Protein AF-A0AAW7Q9Y8-F1 (afdb_monomer_lite)

Organism: NCBI:txid28197

Secondary structure (DSSP, 8-state):
-PPPHHHHHHHHHHHHHHHHHHHTT--TT--EEHHHHHH-GGG---HHHHHHHHHHTSSEEEEETTEEEE-GGGHHHHHHHHHHHH--TTHHHHHHHHHHHHHHHHHHHHTT-HHHHHHHHHHHHHHHHHHHHHH-PPPPHHHHHHHTS-TTSGGGGSSHHHHHHHHHHHHSPPPP--GGGGGBT--EEEEEEETTTTEEEEEEEEE-SSEEEEE-TT-----GGGTEEETT-TBHHHHHHHHTT----TTHHHHHHHHHHHHHHS---HHHHHHHHHHHHHHHHHHHHTS-HHHHGGGG-

Foldseek 3Di:
DFQDLLNLVVLLLLLLVLCVCLVVVHDQFDKDFLCCCPPVQSNDDAPVNVVVCDVVVQFWDDDDVRITGGDPVCVVVSVVLSVLQVPCVCLVVLLVVLVVLLVVLVVCVVVVNVVVNLVSLVVCLVSLLSNCSNPVARAPSVLCRVQVHDSPDSCSSNDSVSSVRSNVCVVPGDRRDNQLVLQAPDKAWQWAQFLLVRHIDTKIWGQHPFAIFTAHPPPPPPDRQLGDAGQLRHHNRVVRCVVSVQDADPCSSVLSNVLNVNSRHGNQHNVNSNVSSHVRRVRSRVRRVPDDVVVSVVSND

Sequence (301 aa):
MIIERIDSRIYNLKIRVYKYLIDNNLSFDKIFTITELQDIPSLYFRHIDFLYIIQTNLFFVNHNNNTYYLNPRLFQDFQAIKNNYINKHNFNIIKTNFLNAYEQIKEAIKKENYSEMNIIVNSQLNNAYALYGMSLVEFPEYMIENSGLYPSNINFFNHIHMIEDLAELLSKPITYSKKGDINLYQEMSFKIYTDRWKHFDNYKIKRSFDGWIFYGLMNNLTELNNTNCNKDGTGALIQALEHDSVNYPKSLSFALEHLWERADEDNMSINELNKYIEDLAEWISKIESSKPKFLSDMAIM

Structure (mmCIF, N/CA/C/O backbone):
data_AF-A0AAW7Q9Y8-F1
#
_entry.id   AF-A0AAW7Q9Y8-F1
#
loop_
_atom_site.group_PDB
_atom_site.id
_atom_site.type_symbol
_atom_site.label_atom_id
_atom_site.label_alt_id
_atom_site.label_comp_id
_atom_site.label_asym_id
_atom_site.label_entity_id
_atom_site.label_seq_id
_atom_site.pdbx_PDB_ins_code
_atom_site.Cartn_x
_atom_site.Cartn_y
_atom_site.Cartn_z
_atom_site.occupancy
_atom_site.B_iso_or_equiv
_atom_site.auth_seq_id
_atom_site.auth_comp_id
_atom_site.auth_asym_id
_atom_site.auth_atom_id
_atom_site.pdbx_PDB_model_num
ATOM 1 N N . MET A 1 1 ? -21.537 3.775 -3.276 1.00 55.75 1 MET A N 1
ATOM 2 C CA . MET A 1 1 ? -20.317 4.402 -3.820 1.00 55.75 1 MET A CA 1
ATOM 3 C C . MET A 1 1 ? -19.266 3.314 -3.796 1.00 55.75 1 MET A C 1
ATOM 5 O O . MET A 1 1 ? -19.151 2.679 -2.758 1.00 55.75 1 MET A O 1
ATOM 9 N N . ILE A 1 2 ? -18.634 3.005 -4.925 1.00 79.06 2 ILE A N 1
ATOM 10 C CA . ILE A 1 2 ? -17.549 2.017 -4.956 1.00 79.06 2 ILE A CA 1
ATOM 11 C C . ILE A 1 2 ? -16.296 2.770 -4.512 1.00 79.06 2 ILE A C 1
ATOM 13 O O . ILE A 1 2 ? -16.019 3.828 -5.070 1.00 79.06 2 ILE A O 1
ATOM 17 N N . ILE A 1 3 ? -15.622 2.288 -3.469 1.00 85.25 3 ILE A N 1
ATOM 18 C CA . ILE A 1 3 ? -14.291 2.780 -3.104 1.00 85.25 3 ILE A CA 1
ATOM 19 C C . ILE A 1 3 ? -13.300 1.924 -3.883 1.00 85.25 3 ILE A C 1
ATOM 21 O O . ILE A 1 3 ? -13.325 0.701 -3.754 1.00 85.25 3 ILE A O 1
ATOM 25 N N . GLU A 1 4 ? -12.469 2.550 -4.712 1.00 85.81 4 GLU A N 1
ATOM 26 C CA . GLU A 1 4 ? -11.432 1.835 -5.448 1.00 85.81 4 GLU A CA 1
ATOM 27 C C . GLU A 1 4 ? -10.229 1.554 -4.542 1.00 85.81 4 GLU A C 1
ATOM 29 O O . GLU A 1 4 ? -9.942 2.292 -3.596 1.00 85.81 4 GLU A O 1
ATOM 34 N N . ARG A 1 5 ? -9.464 0.508 -4.862 1.00 82.81 5 ARG A N 1
ATOM 35 C CA . ARG A 1 5 ? -8.256 0.130 -4.119 1.00 82.81 5 ARG A CA 1
ATOM 36 C C . ARG A 1 5 ? -7.286 1.292 -3.896 1.00 82.81 5 ARG A C 1
ATOM 38 O O . ARG A 1 5 ? -6.724 1.439 -2.808 1.00 82.81 5 ARG A O 1
ATOM 45 N N . ILE A 1 6 ? -7.102 2.136 -4.914 1.00 82.56 6 ILE A N 1
ATOM 46 C CA . ILE A 1 6 ? -6.220 3.305 -4.834 1.00 82.56 6 ILE A CA 1
ATOM 47 C C . ILE A 1 6 ? -6.723 4.334 -3.810 1.00 82.56 6 ILE A C 1
ATOM 49 O O . ILE A 1 6 ? -5.919 4.899 -3.071 1.00 82.56 6 ILE A O 1
ATOM 53 N N . ASP A 1 7 ? -8.038 4.512 -3.680 1.00 86.94 7 ASP A N 1
ATOM 54 C CA . ASP A 1 7 ? -8.635 5.430 -2.708 1.00 86.94 7 ASP A CA 1
ATOM 55 C C . ASP A 1 7 ? -8.458 4.917 -1.274 1.00 86.94 7 ASP A C 1
ATOM 57 O O . ASP A 1 7 ? -8.028 5.666 -0.391 1.00 86.94 7 ASP A O 1
ATOM 61 N N . SER A 1 8 ? -8.707 3.621 -1.042 1.00 88.88 8 SER A N 1
ATOM 62 C CA . SER A 1 8 ? -8.455 2.951 0.244 1.00 88.88 8 SER A CA 1
ATOM 63 C C . SER A 1 8 ? -6.998 3.099 0.681 1.00 88.88 8 SER A C 1
ATOM 65 O O . SER A 1 8 ? -6.690 3.404 1.838 1.00 88.88 8 SER A O 1
ATOM 67 N N . ARG A 1 9 ? -6.082 2.939 -0.273 1.00 86.94 9 ARG A N 1
ATOM 68 C CA . ARG A 1 9 ? -4.647 3.077 -0.056 1.00 86.94 9 ARG A CA 1
ATOM 69 C C . ARG A 1 9 ? -4.245 4.505 0.310 1.00 86.94 9 ARG A C 1
ATOM 71 O O . ARG A 1 9 ? -3.511 4.711 1.278 1.00 86.94 9 ARG A O 1
ATOM 78 N N . ILE A 1 10 ? -4.756 5.498 -0.415 1.00 88.00 10 ILE A N 1
ATOM 79 C CA . ILE A 1 10 ? -4.502 6.920 -0.139 1.00 88.00 10 ILE A CA 1
ATOM 80 C C . ILE A 1 10 ? -5.066 7.327 1.215 1.00 88.00 10 ILE A C 1
ATOM 82 O O . ILE A 1 10 ? -4.423 8.087 1.942 1.00 88.00 10 ILE A O 1
ATOM 86 N N . TYR A 1 11 ? -6.234 6.803 1.585 1.00 91.06 11 TYR A N 1
ATOM 87 C CA . TYR A 1 11 ? -6.805 7.029 2.904 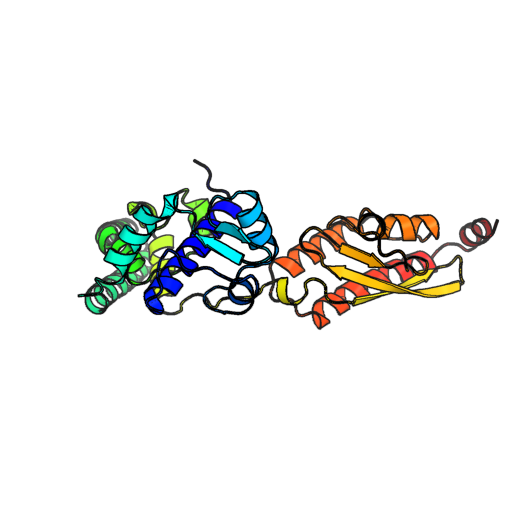1.00 91.06 11 TYR A CA 1
ATOM 88 C C . TYR A 1 11 ? -5.847 6.577 4.014 1.00 91.06 11 TYR A C 1
ATOM 90 O O . TYR A 1 11 ? -5.529 7.372 4.900 1.00 91.06 11 TYR A O 1
ATOM 98 N N . ASN A 1 12 ? -5.325 5.349 3.940 1.00 90.50 12 ASN A N 1
ATOM 99 C CA . ASN A 1 12 ? -4.361 4.845 4.923 1.00 90.50 12 ASN A CA 1
ATOM 100 C C . ASN A 1 12 ? -3.092 5.706 4.982 1.00 90.50 12 ASN A C 1
ATOM 102 O O . ASN A 1 12 ? -2.661 6.095 6.067 1.00 90.50 12 ASN A O 1
ATOM 106 N N . LEU A 1 13 ? -2.537 6.085 3.827 1.00 89.62 13 LEU A N 1
ATOM 107 C CA . LEU A 1 13 ? -1.361 6.957 3.757 1.00 89.62 13 LEU A CA 1
ATOM 108 C C . LEU A 1 13 ? -1.615 8.343 4.374 1.00 89.62 13 LEU A C 1
ATOM 110 O O . LEU A 1 13 ? -0.753 8.879 5.070 1.00 89.62 13 LEU A O 1
ATOM 114 N N . LYS A 1 14 ? -2.812 8.911 4.187 1.00 92.06 14 LYS A N 1
ATOM 115 C CA . LYS A 1 14 ? -3.216 10.169 4.832 1.00 92.06 14 LYS A CA 1
ATOM 116 C C . LYS A 1 14 ? -3.205 10.037 6.355 1.00 92.06 14 LYS A C 1
ATOM 118 O O . LYS A 1 14 ? -2.590 10.855 7.042 1.00 92.06 14 LYS A O 1
ATOM 123 N N . ILE A 1 15 ? -3.859 8.998 6.879 1.00 92.62 15 ILE A N 1
ATOM 124 C CA . ILE A 1 15 ? -3.921 8.721 8.321 1.00 92.62 15 ILE A CA 1
ATOM 125 C C . ILE A 1 15 ? -2.519 8.511 8.900 1.00 92.62 15 ILE A C 1
ATOM 127 O O . ILE A 1 15 ? -2.213 9.048 9.967 1.00 92.62 15 ILE A O 1
ATOM 131 N N . ARG A 1 16 ? -1.640 7.819 8.169 1.00 91.00 16 ARG A N 1
ATOM 132 C CA . ARG A 1 16 ? -0.234 7.615 8.535 1.00 91.00 16 ARG A CA 1
ATOM 133 C C . ARG A 1 16 ? 0.513 8.927 8.739 1.00 91.00 16 ARG A C 1
ATOM 135 O O . ARG A 1 16 ? 1.141 9.123 9.778 1.00 91.00 16 ARG A O 1
ATOM 142 N N . VAL A 1 17 ? 0.425 9.847 7.778 1.00 92.88 17 VAL A N 1
ATOM 143 C CA . VAL A 1 17 ? 1.095 11.153 7.881 1.00 92.88 17 VAL A CA 1
ATOM 144 C C . VAL A 1 17 ? 0.536 11.966 9.039 1.00 92.88 17 VAL A C 1
ATOM 146 O O . VAL A 1 17 ? 1.306 12.574 9.779 1.00 92.88 17 VAL A O 1
ATOM 149 N N . TYR A 1 18 ? -0.785 11.962 9.240 1.00 94.44 18 TYR A N 1
ATOM 150 C CA . TYR A 1 18 ? -1.385 12.656 10.381 1.00 94.44 18 TYR A CA 1
ATOM 151 C C . TYR A 1 18 ? -0.862 12.105 11.697 1.00 94.44 18 TYR A C 1
ATOM 153 O O . TYR A 1 18 ? -0.408 12.874 12.542 1.00 94.44 18 TYR A O 1
ATOM 161 N N . LYS A 1 19 ? -0.862 10.780 11.845 1.00 92.88 19 LYS A N 1
ATOM 162 C CA . LYS A 1 19 ? -0.318 10.108 13.019 1.00 92.88 19 LYS A CA 1
ATOM 163 C C . LYS A 1 19 ? 1.148 10.471 13.239 1.00 92.88 19 LYS A C 1
ATOM 165 O O . LYS A 1 19 ? 1.498 10.867 14.343 1.00 92.88 19 LYS A O 1
ATOM 170 N N . TYR A 1 20 ? 1.976 10.433 12.195 1.00 92.88 20 TYR A N 1
ATOM 171 C CA . TYR A 1 20 ? 3.379 10.840 12.273 1.00 92.88 20 TYR A CA 1
ATOM 172 C C . TYR A 1 20 ? 3.542 12.286 12.757 1.00 92.88 20 TYR A C 1
ATOM 174 O O . TYR A 1 20 ? 4.347 12.542 13.654 1.00 92.88 20 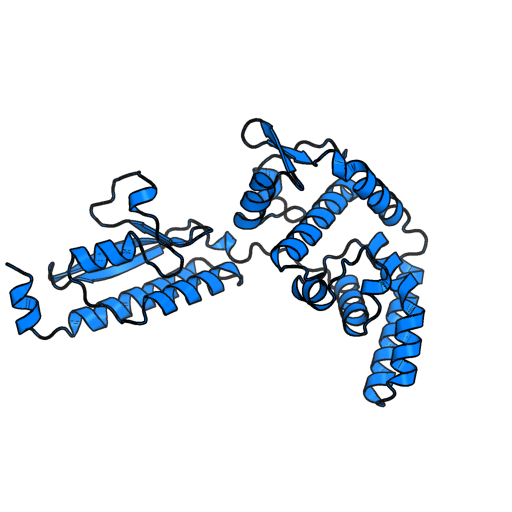TYR A O 1
ATOM 182 N N . LEU A 1 21 ? 2.780 13.230 12.197 1.00 95.19 21 LEU A N 1
ATOM 183 C CA . LEU A 1 21 ? 2.828 14.628 12.621 1.00 95.19 21 LEU A CA 1
ATOM 184 C C . LEU A 1 21 ? 2.446 14.779 14.095 1.00 95.19 21 LEU A C 1
ATOM 186 O O . LEU A 1 21 ? 3.111 15.508 14.827 1.00 95.19 21 LEU A O 1
ATOM 190 N N . ILE A 1 22 ? 1.401 14.078 14.541 1.00 94.69 22 ILE A N 1
ATOM 191 C CA . ILE A 1 22 ? 0.920 14.165 15.921 1.00 94.69 22 ILE A CA 1
ATOM 192 C C . ILE A 1 22 ? 1.910 13.512 16.895 1.00 94.69 22 ILE A C 1
ATOM 194 O O . ILE A 1 22 ? 2.279 14.146 17.882 1.00 94.69 22 ILE A O 1
ATOM 198 N N . ASP A 1 23 ? 2.379 12.295 16.605 1.00 92.44 23 ASP A N 1
ATOM 199 C CA . ASP A 1 23 ? 3.314 11.540 17.452 1.00 92.44 23 ASP A CA 1
ATOM 200 C C . ASP A 1 23 ? 4.653 12.271 17.636 1.00 92.44 23 ASP A C 1
ATOM 202 O O . ASP A 1 23 ? 5.272 12.174 18.694 1.00 92.44 23 ASP A O 1
ATOM 206 N N . ASN A 1 24 ? 5.083 13.041 16.631 1.00 93.69 24 ASN A N 1
ATOM 207 C CA . ASN A 1 24 ? 6.330 13.810 16.667 1.00 93.69 24 ASN A CA 1
ATOM 208 C C . ASN A 1 24 ? 6.124 15.296 17.014 1.00 93.69 24 ASN A C 1
ATOM 210 O O . ASN A 1 24 ? 7.072 16.076 16.941 1.00 93.69 24 ASN A O 1
ATOM 214 N N . ASN A 1 25 ? 4.903 15.700 17.387 1.00 94.62 25 ASN A N 1
ATOM 215 C CA . ASN A 1 25 ? 4.543 17.083 17.716 1.00 94.62 25 ASN A CA 1
ATOM 216 C C . ASN A 1 25 ? 4.954 18.110 16.635 1.00 94.62 25 ASN A C 1
ATOM 218 O O . ASN A 1 25 ? 5.469 19.191 16.926 1.00 94.62 25 ASN A O 1
ATOM 222 N N . LEU A 1 26 ? 4.739 17.757 15.369 1.00 95.62 26 LEU A N 1
ATOM 223 C CA . LEU A 1 26 ? 5.062 18.571 14.201 1.00 95.62 26 LEU A CA 1
ATOM 224 C C . LEU A 1 26 ? 3.847 19.404 13.759 1.00 95.62 26 LEU A C 1
ATOM 226 O O . LEU A 1 26 ? 2.692 19.025 13.968 1.00 95.62 26 LEU A O 1
ATOM 230 N N . SER A 1 27 ? 4.111 20.554 13.131 1.00 94.81 27 SER A N 1
ATOM 231 C CA . SER A 1 27 ? 3.057 21.403 12.557 1.00 94.81 27 SER A CA 1
ATOM 232 C C . SER A 1 27 ? 2.425 20.755 11.322 1.00 94.81 27 SER A C 1
ATOM 234 O O . SER A 1 27 ? 3.100 20.044 10.579 1.00 94.81 27 SER A O 1
ATOM 236 N N . PHE A 1 28 ? 1.149 21.063 11.066 1.00 95.62 28 PHE A N 1
ATOM 237 C CA . PHE A 1 28 ? 0.473 20.698 9.818 1.00 95.62 28 PHE A CA 1
ATOM 238 C C . PHE A 1 28 ? 1.180 21.288 8.589 1.00 95.62 28 PHE A C 1
ATOM 240 O O . PHE A 1 28 ? 1.273 20.633 7.555 1.00 95.62 28 PHE A O 1
ATOM 247 N N . ASP A 1 29 ? 1.761 22.481 8.737 1.00 93.75 29 ASP A N 1
ATOM 248 C CA . ASP A 1 29 ? 2.483 23.186 7.671 1.00 93.75 29 ASP A CA 1
ATOM 249 C C . ASP A 1 29 ? 3.918 22.664 7.477 1.00 93.75 29 ASP A C 1
ATOM 251 O O . ASP A 1 29 ? 4.751 23.321 6.851 1.00 93.75 29 ASP A O 1
ATOM 255 N N . LYS A 1 30 ? 4.250 21.494 8.047 1.00 95.00 30 LYS A N 1
ATOM 256 C CA . LYS A 1 30 ? 5.552 20.864 7.837 1.00 95.00 30 LYS A CA 1
ATOM 257 C C . LYS A 1 30 ? 5.785 20.648 6.343 1.00 95.00 30 LYS A C 1
ATOM 259 O O . LYS A 1 30 ? 4.974 20.044 5.643 1.00 95.00 30 LYS A O 1
ATOM 264 N N . ILE A 1 31 ? 6.965 21.071 5.904 1.00 94.50 31 ILE A N 1
ATOM 265 C CA . ILE A 1 31 ? 7.511 20.715 4.602 1.00 94.50 31 ILE A CA 1
ATOM 266 C C . ILE A 1 31 ? 8.218 19.362 4.739 1.00 94.50 31 ILE A C 1
ATOM 268 O O . ILE A 1 31 ? 9.031 19.147 5.646 1.00 94.50 31 ILE A O 1
ATOM 272 N N . PHE A 1 32 ? 7.871 18.451 3.841 1.00 92.94 32 PHE A N 1
ATOM 273 C CA . PHE A 1 32 ? 8.437 17.121 3.696 1.00 92.94 32 PHE A CA 1
ATOM 274 C C . PHE A 1 32 ? 9.361 17.089 2.487 1.00 92.94 32 PHE A C 1
ATOM 276 O O . PHE A 1 32 ? 9.016 17.571 1.407 1.00 92.94 32 PHE A O 1
ATOM 283 N N . THR A 1 33 ? 10.526 16.488 2.655 1.00 90.94 33 THR A N 1
ATOM 284 C CA . THR A 1 33 ? 11.408 16.114 1.550 1.00 90.94 33 THR A CA 1
ATOM 285 C C . THR A 1 33 ? 10.992 14.764 0.972 1.00 90.94 33 THR A C 1
ATOM 287 O O . THR A 1 33 ? 10.404 13.933 1.665 1.00 90.94 33 THR A O 1
ATOM 290 N N . ILE A 1 34 ? 11.337 14.509 -0.292 1.00 83.75 34 ILE A N 1
ATOM 291 C CA . ILE A 1 34 ? 11.114 13.190 -0.905 1.00 83.75 34 ILE A CA 1
ATOM 292 C C . ILE A 1 34 ? 11.781 12.059 -0.105 1.00 83.75 34 ILE A C 1
ATOM 294 O O . ILE A 1 34 ? 11.184 11.006 0.088 1.00 83.75 34 ILE A O 1
ATOM 298 N N . THR A 1 35 ? 12.979 12.311 0.426 1.00 84.44 35 THR A N 1
ATOM 299 C CA . THR A 1 35 ? 13.743 11.360 1.239 1.00 84.44 35 THR A CA 1
ATOM 300 C C . THR A 1 35 ? 13.006 11.015 2.531 1.00 84.44 35 THR A C 1
ATOM 302 O O . THR A 1 35 ? 12.890 9.844 2.868 1.00 84.44 35 THR A O 1
ATOM 305 N N . GLU A 1 36 ? 12.418 11.995 3.227 1.00 88.06 36 GLU A N 1
ATOM 306 C CA . GLU A 1 36 ? 11.598 11.717 4.416 1.00 88.06 36 GLU A CA 1
ATOM 307 C C . GLU A 1 36 ? 10.413 10.798 4.092 1.00 88.06 36 GLU A C 1
ATOM 309 O O . GLU A 1 36 ? 10.138 9.866 4.843 1.00 88.06 36 GLU A O 1
ATOM 314 N N . LEU A 1 37 ? 9.740 11.025 2.962 1.00 85.56 37 LEU A N 1
ATOM 315 C CA . LEU A 1 37 ? 8.583 10.230 2.539 1.00 85.56 37 LEU A CA 1
ATOM 316 C C . LEU A 1 37 ? 8.965 8.826 2.028 1.00 85.56 37 LEU A C 1
ATOM 318 O O . LEU A 1 37 ? 8.109 7.948 1.965 1.00 85.56 37 LEU A O 1
ATOM 322 N N . GLN A 1 38 ? 10.234 8.590 1.689 1.00 78.00 38 GLN A N 1
ATOM 323 C CA . GLN A 1 38 ? 10.731 7.307 1.170 1.00 78.00 38 GLN A CA 1
ATOM 324 C C . GLN A 1 38 ? 11.520 6.481 2.195 1.00 78.00 38 GLN A C 1
ATOM 326 O O . GLN A 1 38 ? 11.576 5.255 2.079 1.00 78.00 38 GLN A O 1
ATOM 331 N N . ASP A 1 39 ? 12.117 7.121 3.200 1.00 80.06 39 ASP A N 1
ATOM 332 C CA . ASP A 1 39 ? 13.055 6.451 4.104 1.00 80.06 39 ASP A CA 1
ATOM 333 C C . ASP A 1 39 ? 12.579 6.382 5.550 1.00 80.06 39 ASP A C 1
ATOM 335 O O . ASP A 1 39 ? 13.011 5.487 6.279 1.00 80.06 39 ASP A O 1
ATOM 339 N N . ILE A 1 40 ? 11.669 7.260 5.984 1.00 83.38 40 ILE A N 1
ATOM 340 C CA . ILE A 1 40 ? 11.121 7.182 7.340 1.00 83.38 40 ILE A CA 1
ATOM 341 C C . ILE A 1 40 ? 10.093 6.044 7.383 1.00 83.38 40 ILE A C 1
ATOM 343 O O . ILE A 1 40 ? 9.053 6.144 6.731 1.00 83.38 40 ILE A O 1
ATOM 347 N N . PRO A 1 41 ? 10.307 4.978 8.183 1.00 74.88 41 PRO A N 1
ATOM 348 C CA . PRO A 1 41 ? 9.415 3.818 8.176 1.00 74.88 41 PRO A CA 1
ATOM 349 C C . PRO A 1 41 ? 7.963 4.167 8.520 1.00 74.88 41 PRO A C 1
ATOM 351 O O . PRO A 1 41 ? 7.041 3.624 7.924 1.00 74.88 41 PRO A O 1
ATOM 354 N N . SER A 1 42 ? 7.756 5.118 9.435 1.00 79.88 42 SER A N 1
ATOM 355 C CA . SER A 1 42 ? 6.434 5.614 9.843 1.00 79.88 42 SER A CA 1
ATOM 356 C C . SER A 1 42 ? 5.770 6.557 8.837 1.00 79.88 42 SER A C 1
ATOM 358 O O . SER A 1 42 ? 4.649 6.991 9.076 1.00 79.88 42 SER A O 1
ATOM 360 N N . LEU A 1 43 ? 6.432 6.867 7.723 1.00 82.62 43 LEU A N 1
ATOM 361 C CA . LEU A 1 43 ? 5.923 7.699 6.636 1.00 82.62 43 LEU A CA 1
ATOM 362 C C . LEU A 1 43 ? 6.065 7.038 5.275 1.00 82.62 43 LEU A C 1
ATOM 364 O O . LEU A 1 43 ? 5.743 7.675 4.293 1.00 82.62 43 LEU A O 1
ATOM 368 N N . TYR A 1 44 ? 6.548 5.806 5.187 1.00 80.56 44 TYR A N 1
ATOM 369 C CA . TYR A 1 44 ? 6.983 5.240 3.920 1.00 80.56 44 TYR A CA 1
ATOM 370 C C . TYR A 1 44 ? 5.882 5.251 2.835 1.00 80.56 44 TYR A C 1
ATOM 372 O O . TYR A 1 44 ? 4.819 4.661 3.027 1.00 80.56 44 TYR A O 1
ATOM 380 N N . PHE A 1 45 ? 6.144 5.878 1.688 1.00 83.44 45 PHE A N 1
ATOM 381 C CA . PHE A 1 45 ? 5.300 5.839 0.490 1.00 83.44 45 PHE A CA 1
ATOM 382 C C . PHE A 1 45 ? 5.946 4.943 -0.563 1.00 83.44 45 PHE A C 1
ATOM 384 O O . PHE A 1 45 ? 7.141 5.090 -0.835 1.00 83.44 45 PHE A O 1
ATOM 391 N N . ARG A 1 46 ? 5.158 4.074 -1.218 1.00 80.81 46 ARG A N 1
ATOM 392 C CA . ARG A 1 46 ? 5.661 3.437 -2.442 1.00 80.81 46 ARG A CA 1
ATOM 393 C C . ARG A 1 46 ? 5.822 4.481 -3.536 1.00 80.81 46 ARG A C 1
ATOM 395 O O . ARG A 1 46 ? 5.083 5.469 -3.571 1.00 80.81 46 ARG A O 1
ATOM 402 N N . HIS A 1 47 ? 6.719 4.221 -4.478 1.00 79.75 47 HIS A N 1
ATOM 403 C CA . HIS A 1 47 ? 6.966 5.137 -5.585 1.00 79.75 47 HIS A CA 1
ATOM 404 C C . HIS A 1 47 ? 5.700 5.421 -6.417 1.00 79.75 47 HIS A C 1
ATOM 406 O O . HIS A 1 47 ? 5.420 6.588 -6.687 1.00 79.75 47 HIS A O 1
ATOM 412 N N . ILE A 1 48 ? 4.891 4.399 -6.753 1.00 78.25 48 ILE A N 1
ATOM 413 C CA . ILE A 1 48 ? 3.595 4.606 -7.445 1.00 78.25 48 ILE A CA 1
ATOM 414 C C . ILE A 1 48 ? 2.663 5.513 -6.654 1.00 78.25 48 ILE A C 1
ATOM 416 O O . ILE A 1 48 ? 2.063 6.425 -7.217 1.00 78.25 48 ILE A O 1
ATOM 420 N N . ASP A 1 49 ? 2.527 5.242 -5.356 1.00 81.06 49 ASP A N 1
ATOM 421 C CA . ASP A 1 49 ? 1.589 5.962 -4.498 1.00 81.06 49 ASP A CA 1
ATOM 422 C C . ASP A 1 49 ? 1.968 7.439 -4.464 1.00 81.06 49 ASP A C 1
ATOM 424 O O . ASP A 1 49 ? 1.117 8.320 -4.576 1.00 81.06 49 ASP A O 1
ATOM 428 N N . PHE A 1 50 ? 3.271 7.703 -4.364 1.00 81.94 50 PHE A N 1
ATOM 429 C CA . PHE A 1 50 ? 3.801 9.049 -4.369 1.00 81.94 50 PHE A CA 1
ATOM 430 C C . PHE A 1 50 ? 3.532 9.765 -5.699 1.00 81.94 50 PHE A C 1
ATOM 432 O O . PHE A 1 50 ? 3.019 10.884 -5.692 1.00 81.94 50 PHE A O 1
ATOM 439 N N . LEU A 1 51 ? 3.808 9.119 -6.838 1.00 80.69 51 LEU A N 1
ATOM 440 C CA . LEU A 1 51 ? 3.519 9.685 -8.160 1.00 80.69 51 LEU A CA 1
ATOM 441 C C . LEU A 1 51 ? 2.033 10.029 -8.315 1.00 80.69 51 LEU A C 1
ATOM 443 O O . LEU A 1 51 ? 1.708 11.144 -8.724 1.00 80.69 51 LEU A O 1
ATOM 447 N N . TYR A 1 52 ? 1.141 9.117 -7.924 1.00 82.94 52 TYR A N 1
ATOM 448 C CA . TYR A 1 52 ? -0.303 9.345 -7.970 1.00 82.94 52 TYR A CA 1
ATOM 449 C C . TYR A 1 52 ? -0.727 10.527 -7.084 1.00 82.94 52 TYR A C 1
ATOM 451 O O . TYR A 1 52 ? -1.476 11.413 -7.505 1.00 82.94 52 TYR A O 1
ATOM 459 N N . ILE A 1 53 ? -0.224 10.582 -5.850 1.00 83.62 53 ILE A N 1
ATOM 460 C CA . ILE A 1 53 ? -0.545 11.651 -4.899 1.00 83.62 53 ILE A CA 1
ATOM 461 C C . ILE A 1 53 ? -0.107 13.023 -5.427 1.00 83.62 53 ILE A C 1
ATOM 463 O O . ILE A 1 53 ? -0.866 13.989 -5.319 1.00 83.62 53 ILE A O 1
ATOM 467 N N . ILE A 1 54 ? 1.091 13.116 -6.007 1.00 82.88 54 ILE A N 1
ATOM 468 C CA . ILE A 1 54 ? 1.601 14.376 -6.559 1.00 82.88 54 ILE A CA 1
ATOM 469 C C . ILE A 1 54 ? 0.836 14.789 -7.816 1.00 82.88 54 ILE A C 1
ATOM 471 O O . ILE A 1 54 ? 0.514 15.965 -7.967 1.00 82.88 54 ILE A O 1
ATOM 475 N N . GLN A 1 55 ? 0.492 13.849 -8.698 1.00 82.19 55 GLN A N 1
ATOM 476 C CA . GLN A 1 55 ? -0.286 14.153 -9.904 1.00 82.19 55 GLN A CA 1
ATOM 477 C C . GLN A 1 55 ? -1.689 14.677 -9.578 1.00 82.19 55 GLN A C 1
ATOM 479 O O . GLN A 1 55 ? -2.193 15.571 -10.256 1.00 82.19 55 GLN A O 1
ATOM 484 N N . THR A 1 56 ? -2.315 14.151 -8.525 1.00 81.88 56 THR A N 1
ATOM 485 C CA . THR A 1 56 ? -3.686 14.522 -8.154 1.00 81.88 56 THR A CA 1
ATOM 486 C C . THR A 1 56 ? -3.773 15.784 -7.291 1.00 81.88 56 THR A C 1
ATOM 488 O O . THR A 1 56 ? -4.848 16.377 -7.201 1.00 81.88 56 THR A O 1
ATOM 491 N N . ASN A 1 57 ? -2.677 16.223 -6.653 1.00 79.88 57 ASN A N 1
ATOM 492 C CA . ASN A 1 57 ? -2.642 17.340 -5.689 1.00 79.88 57 ASN A CA 1
ATOM 493 C C . ASN A 1 57 ? -3.698 17.241 -4.562 1.00 79.88 57 ASN A C 1
ATOM 495 O O . ASN A 1 57 ? -4.021 18.231 -3.897 1.00 79.88 57 ASN A O 1
ATOM 499 N N . LEU A 1 58 ? -4.269 16.053 -4.332 1.00 77.81 58 LEU A N 1
ATOM 500 C CA . LEU A 1 58 ? -5.331 15.849 -3.344 1.00 77.81 58 LEU A CA 1
ATOM 501 C C . LEU A 1 58 ? -4.783 15.878 -1.919 1.00 77.81 58 LEU A C 1
ATOM 503 O O . LEU A 1 58 ? -5.461 16.343 -1.004 1.00 77.81 58 LEU A O 1
ATOM 507 N N . PHE A 1 59 ? -3.554 15.394 -1.743 1.00 85.06 59 PHE A N 1
ATOM 508 C CA . PHE A 1 59 ? -2.972 15.147 -0.432 1.00 85.06 59 PHE A CA 1
ATOM 509 C C . PHE A 1 59 ? -1.702 15.964 -0.175 1.00 85.06 59 PHE A C 1
ATOM 511 O O . PHE A 1 59 ? -1.671 16.745 0.777 1.00 85.06 59 PHE A O 1
ATOM 518 N N . PHE A 1 60 ? -0.705 15.866 -1.055 1.00 89.94 60 PHE A N 1
ATOM 519 C CA . PHE A 1 60 ? 0.470 16.737 -1.051 1.00 89.94 60 PHE A CA 1
ATOM 520 C C . PHE A 1 60 ? 0.379 17.778 -2.164 1.00 89.94 60 PHE A C 1
ATOM 522 O O . PHE A 1 60 ? -0.138 17.501 -3.243 1.00 89.94 60 PHE A O 1
ATOM 529 N N . VAL A 1 61 ? 0.922 18.963 -1.900 1.00 89.25 61 VAL A N 1
ATOM 530 C CA . VAL A 1 61 ? 1.122 20.025 -2.885 1.00 89.25 61 VAL A CA 1
ATOM 531 C C . VAL A 1 61 ? 2.618 20.293 -2.998 1.00 89.25 61 VAL A C 1
ATOM 533 O O . VAL A 1 61 ? 3.333 20.351 -1.993 1.00 89.25 61 VAL A O 1
ATOM 536 N N . ASN A 1 62 ? 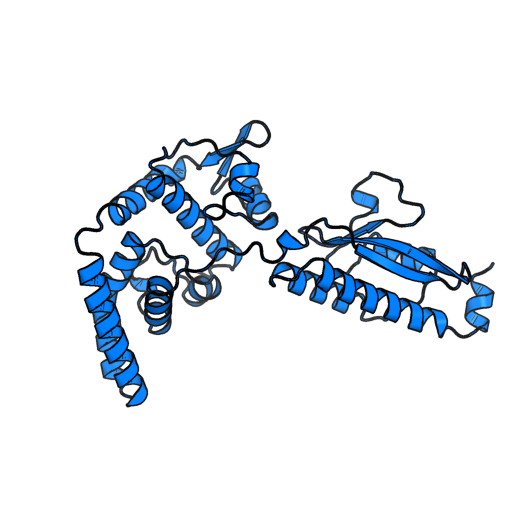3.103 20.428 -4.230 1.00 88.06 62 ASN A N 1
ATOM 537 C CA . ASN A 1 62 ? 4.502 20.747 -4.493 1.00 88.06 62 ASN A CA 1
ATOM 538 C C . ASN A 1 62 ? 4.815 22.176 -4.012 1.00 88.06 62 ASN A C 1
ATOM 540 O O . ASN A 1 62 ? 4.100 23.118 -4.357 1.00 88.06 62 ASN A O 1
ATOM 544 N N . HIS A 1 63 ? 5.856 22.321 -3.191 1.00 83.44 63 HIS A N 1
ATOM 545 C CA . HIS A 1 63 ? 6.352 23.622 -2.744 1.00 83.44 63 HIS A CA 1
ATOM 546 C C . HIS A 1 63 ? 7.463 24.125 -3.672 1.00 83.44 63 HIS A C 1
ATOM 548 O O . HIS A 1 63 ? 7.318 25.177 -4.278 1.00 83.44 63 HIS A O 1
ATOM 554 N N . ASN A 1 64 ? 8.545 23.346 -3.779 1.00 84.81 64 ASN A N 1
ATOM 555 C CA . ASN A 1 64 ? 9.748 23.561 -4.593 1.00 84.81 64 ASN A CA 1
ATOM 556 C C . ASN A 1 64 ? 10.339 22.186 -4.971 1.00 84.81 64 ASN A C 1
ATOM 558 O O . ASN A 1 64 ? 9.935 21.178 -4.388 1.00 84.81 64 ASN A O 1
ATOM 562 N N . ASN A 1 65 ? 11.355 22.136 -5.850 1.00 80.19 65 ASN A N 1
ATOM 563 C CA . ASN A 1 65 ? 12.038 20.895 -6.261 1.00 80.19 65 ASN A CA 1
ATOM 564 C C . ASN A 1 65 ? 12.254 19.913 -5.088 1.00 80.19 65 ASN A C 1
ATOM 566 O O . ASN A 1 65 ? 13.032 20.184 -4.174 1.00 80.19 65 ASN A O 1
ATOM 570 N N . ASN A 1 66 ? 11.564 18.767 -5.149 1.00 84.19 66 ASN A N 1
ATOM 571 C CA . ASN A 1 66 ? 11.605 17.653 -4.190 1.00 84.19 66 ASN A CA 1
ATOM 572 C C . ASN A 1 66 ? 11.091 17.942 -2.766 1.00 84.19 66 ASN A C 1
ATOM 574 O O . ASN A 1 66 ? 11.403 17.184 -1.843 1.00 84.19 66 ASN A O 1
ATOM 578 N N . THR A 1 67 ? 10.289 18.994 -2.583 1.00 91.38 67 THR A N 1
ATOM 579 C CA . THR A 1 67 ? 9.668 19.338 -1.295 1.00 91.38 67 THR A CA 1
ATOM 580 C C . THR A 1 67 ? 8.161 19.538 -1.411 1.00 91.38 67 THR A C 1
ATOM 582 O O . THR A 1 67 ? 7.662 20.099 -2.389 1.00 91.38 67 THR A O 1
ATOM 585 N N . TYR A 1 68 ? 7.435 19.089 -0.390 1.00 92.19 68 TYR A N 1
ATOM 586 C CA . TYR A 1 68 ? 5.982 18.949 -0.413 1.00 92.19 68 TYR A CA 1
ATOM 587 C C . TYR A 1 68 ? 5.376 19.376 0.919 1.00 92.19 68 TYR A C 1
ATOM 589 O O . TYR A 1 68 ? 5.963 19.141 1.970 1.00 92.19 68 TYR A O 1
ATOM 597 N N . TYR A 1 69 ? 4.191 19.972 0.892 1.00 93.00 69 TYR A N 1
ATOM 598 C CA . TYR A 1 69 ? 3.406 20.270 2.091 1.00 93.00 69 TYR A CA 1
ATOM 599 C C . TYR A 1 69 ? 2.007 19.678 1.951 1.00 93.00 69 TYR A C 1
ATOM 601 O O . TYR A 1 69 ? 1.554 19.384 0.841 1.00 93.00 69 TYR A O 1
ATOM 609 N N . LEU A 1 70 ? 1.329 19.458 3.075 1.00 94.31 70 LEU A N 1
ATOM 610 C CA . LEU A 1 70 ? -0.037 18.947 3.058 1.00 94.31 70 LEU A CA 1
ATOM 611 C C . LEU A 1 70 ? -0.988 19.961 2.425 1.00 94.31 70 LEU A C 1
ATOM 613 O O . LEU A 1 70 ? -0.905 21.159 2.689 1.00 94.31 70 LEU A O 1
ATOM 617 N N . ASN A 1 71 ? -1.932 19.472 1.622 1.00 93.25 71 ASN A N 1
ATOM 618 C CA . ASN A 1 71 ? -2.960 20.312 1.025 1.00 93.25 71 ASN A CA 1
ATOM 619 C C . ASN A 1 71 ? -3.732 21.070 2.131 1.00 93.25 71 ASN A C 1
ATOM 621 O O . ASN A 1 71 ? -4.351 20.420 2.978 1.00 93.25 71 ASN A O 1
ATOM 625 N N . PRO A 1 72 ? -3.774 22.419 2.127 1.00 94.19 72 PRO A N 1
ATOM 626 C CA . PRO A 1 72 ? -4.421 23.205 3.184 1.00 94.19 72 PRO A CA 1
ATOM 627 C C . PRO A 1 72 ? -5.901 22.877 3.415 1.00 94.19 72 PRO A C 1
ATOM 629 O O . PRO A 1 72 ? -6.415 23.067 4.517 1.00 94.19 72 PRO A O 1
ATOM 632 N N . ARG A 1 73 ? -6.596 22.331 2.405 1.00 93.56 73 ARG A N 1
ATOM 633 C CA . ARG A 1 73 ? -7.994 21.877 2.529 1.00 93.56 73 ARG A CA 1
ATOM 634 C C . ARG A 1 73 ? -8.171 20.769 3.568 1.00 93.56 73 ARG A C 1
ATOM 636 O O . ARG A 1 73 ? -9.267 20.578 4.080 1.00 93.56 73 ARG A O 1
ATOM 643 N N . LEU A 1 74 ? -7.095 20.062 3.891 1.00 94.00 74 LEU A N 1
ATOM 644 C CA . LEU A 1 74 ? -7.080 18.964 4.843 1.00 94.00 74 LEU A CA 1
ATOM 645 C C . LEU A 1 74 ? -6.886 19.409 6.298 1.00 94.00 74 LEU A C 1
ATOM 647 O O . LEU A 1 74 ? -6.957 18.579 7.200 1.00 94.00 74 LEU A O 1
ATOM 651 N N . PHE A 1 75 ? -6.660 20.700 6.556 1.00 95.56 75 PHE A N 1
ATOM 652 C CA . PHE A 1 75 ? -6.363 21.187 7.903 1.00 95.56 75 PHE A CA 1
ATOM 653 C C . PHE A 1 75 ? -7.489 20.893 8.904 1.00 95.56 75 PHE A C 1
ATOM 655 O O . PHE A 1 75 ? -7.226 20.454 10.021 1.00 95.56 75 PHE A O 1
ATOM 662 N N . GLN A 1 76 ? -8.752 21.092 8.511 1.00 95.06 76 GLN A N 1
ATOM 663 C CA . GLN A 1 76 ? -9.894 20.823 9.395 1.00 95.06 76 GLN A CA 1
ATOM 664 C C . GLN A 1 76 ? -10.033 19.328 9.718 1.00 95.06 76 GLN A C 1
ATOM 666 O O . GLN A 1 76 ? -10.256 18.976 10.876 1.00 95.06 76 GLN A O 1
ATOM 671 N N . ASP A 1 77 ? -9.843 18.462 8.717 1.00 93.88 77 ASP A N 1
ATOM 672 C CA . ASP A 1 77 ? -9.840 17.001 8.879 1.00 93.88 77 ASP A CA 1
ATOM 673 C C . ASP A 1 77 ? -8.719 16.557 9.833 1.00 93.88 77 ASP A C 1
ATOM 675 O O . ASP A 1 77 ? -8.959 15.851 10.814 1.00 93.88 77 ASP A O 1
ATOM 679 N N . PHE A 1 78 ? -7.503 17.077 9.629 1.00 95.56 78 PHE A N 1
ATOM 680 C CA . PHE A 1 78 ? -6.366 16.833 10.514 1.00 95.56 78 PHE A CA 1
ATOM 681 C C . PHE A 1 78 ? -6.650 17.241 11.962 1.00 95.56 78 PHE A C 1
ATOM 683 O O . PHE A 1 78 ? -6.350 16.476 12.876 1.00 95.56 78 PHE A O 1
ATOM 690 N N . GLN A 1 79 ? -7.243 18.416 12.198 1.00 95.38 79 GLN A N 1
ATOM 691 C CA . GLN A 1 79 ? -7.544 18.870 13.559 1.00 95.38 79 GLN A CA 1
ATOM 692 C C . GLN A 1 79 ? -8.600 17.996 14.242 1.00 95.38 79 GLN A C 1
ATOM 694 O O . GLN A 1 79 ? -8.457 17.676 15.424 1.00 95.38 79 GLN A O 1
ATOM 699 N N . ALA A 1 80 ? -9.630 17.563 13.509 1.00 92.12 80 ALA A N 1
ATOM 700 C CA . ALA A 1 80 ? -10.632 16.638 14.033 1.00 92.12 80 ALA A CA 1
ATOM 701 C C . ALA A 1 80 ? -9.991 15.309 14.469 1.00 92.12 80 ALA A C 1
ATOM 703 O O . ALA A 1 80 ? -10.228 14.834 15.583 1.00 92.12 80 ALA A O 1
ATOM 704 N N . ILE A 1 81 ? -9.112 14.753 13.631 1.00 92.88 81 ILE A N 1
ATOM 705 C CA . ILE A 1 81 ? -8.369 13.522 13.925 1.00 92.88 81 ILE A CA 1
ATOM 706 C C . ILE A 1 81 ? -7.407 13.719 15.101 1.00 92.88 81 ILE A C 1
ATOM 708 O O . ILE A 1 81 ? -7.391 12.906 16.026 1.00 92.88 81 ILE A O 1
ATOM 712 N N . LYS A 1 82 ? -6.647 14.819 15.117 1.00 94.12 82 LYS A N 1
ATOM 713 C CA . LYS A 1 82 ? -5.697 15.152 16.184 1.00 94.12 82 LYS A CA 1
ATOM 714 C C . LYS A 1 82 ? -6.372 15.240 17.549 1.00 94.12 82 LYS A C 1
ATOM 716 O O . LYS A 1 82 ? -5.845 14.693 18.516 1.00 94.12 82 LYS A O 1
ATOM 721 N N . ASN A 1 83 ? -7.534 15.883 17.634 1.00 90.88 83 ASN A N 1
ATOM 722 C CA . ASN A 1 83 ? -8.274 16.016 18.890 1.00 90.88 83 ASN A CA 1
ATOM 723 C C . ASN A 1 83 ? -8.696 14.653 19.454 1.00 90.88 83 ASN A C 1
ATOM 725 O O . ASN A 1 83 ? -8.506 14.397 20.643 1.00 90.88 83 ASN A O 1
ATOM 729 N N . ASN A 1 84 ? -9.201 13.759 18.600 1.00 86.50 84 ASN A N 1
ATOM 730 C CA . ASN A 1 84 ? -9.568 12.400 19.004 1.00 86.50 84 ASN A CA 1
ATOM 731 C C . ASN A 1 84 ? -8.340 11.573 19.402 1.00 86.50 84 ASN A C 1
ATOM 733 O O . ASN A 1 84 ? -8.374 10.846 20.393 1.00 86.50 84 ASN A O 1
ATOM 737 N N . TYR A 1 85 ? -7.240 11.720 18.663 1.00 88.62 85 TYR A N 1
ATOM 738 C CA . TYR A 1 85 ? -6.017 10.972 18.913 1.00 88.62 85 TYR A CA 1
ATOM 739 C C . TYR A 1 85 ? -5.306 11.392 20.197 1.00 88.62 85 TYR A C 1
ATOM 741 O O . TYR A 1 85 ? -4.783 10.539 20.902 1.00 88.62 85 TYR A O 1
ATOM 749 N N . ILE A 1 86 ? -5.268 12.685 20.527 1.00 87.75 86 ILE A N 1
ATOM 750 C CA . ILE A 1 86 ? -4.626 13.170 21.759 1.00 87.75 86 ILE A CA 1
ATOM 751 C C . ILE A 1 86 ? -5.483 12.840 22.986 1.00 87.75 86 ILE A C 1
ATOM 753 O O . ILE A 1 86 ? -4.945 12.534 24.052 1.00 87.75 86 ILE A O 1
ATOM 757 N N . ASN A 1 87 ? -6.811 12.844 22.846 1.00 83.94 87 ASN A N 1
ATOM 758 C CA . ASN A 1 87 ? -7.740 12.534 23.927 1.00 83.94 87 ASN A CA 1
ATOM 759 C C . ASN A 1 87 ? -7.838 11.017 24.197 1.00 83.94 87 ASN A C 1
ATOM 761 O O . ASN A 1 87 ? -8.890 10.404 24.041 1.00 83.94 87 ASN A O 1
ATOM 765 N N . LYS A 1 88 ? -6.730 10.401 24.630 1.00 80.88 88 LYS A N 1
ATOM 766 C CA . LYS A 1 88 ? -6.649 8.967 24.984 1.00 80.88 88 LYS A CA 1
ATOM 767 C C . LYS A 1 88 ? -7.037 8.673 26.433 1.00 80.88 88 LYS A C 1
ATOM 769 O O . LYS A 1 88 ? -6.758 7.579 26.935 1.00 80.88 88 LYS A O 1
ATOM 774 N N . HIS A 1 89 ? -7.654 9.628 27.131 1.00 75.38 89 HIS A N 1
ATOM 775 C CA . HIS A 1 89 ? -8.203 9.386 28.459 1.00 75.38 89 HIS A CA 1
ATOM 776 C C . HIS A 1 89 ? -9.249 8.272 28.316 1.00 75.38 89 HIS A C 1
ATOM 778 O O . HIS A 1 89 ? -10.241 8.443 27.619 1.00 75.38 89 HIS A O 1
ATOM 784 N N . ASN A 1 90 ? -8.991 7.111 28.925 1.00 89.00 90 ASN A N 1
ATOM 785 C CA . ASN A 1 90 ? -9.760 5.858 28.818 1.00 89.00 90 ASN A CA 1
ATOM 786 C C . ASN A 1 90 ? -9.374 4.875 27.698 1.00 89.00 90 ASN A C 1
ATOM 788 O O . ASN A 1 90 ? -10.018 3.832 27.618 1.00 89.00 90 ASN A O 1
ATOM 792 N N . PHE A 1 91 ? -8.313 5.095 26.909 1.00 92.19 91 PHE A N 1
ATOM 793 C CA . PHE A 1 91 ? -7.927 4.153 25.840 1.00 92.19 91 PHE A CA 1
ATOM 794 C C . PHE A 1 91 ? -7.822 2.700 26.331 1.00 92.19 91 PHE A C 1
ATOM 796 O O . PHE A 1 91 ? -8.449 1.810 25.767 1.00 92.19 91 PHE A O 1
ATOM 803 N N . ASN A 1 92 ? -7.097 2.457 27.429 1.00 93.75 92 ASN A N 1
ATOM 804 C CA . ASN A 1 92 ? -6.922 1.106 27.975 1.00 93.75 92 ASN A CA 1
ATOM 805 C C . ASN A 1 92 ? -8.232 0.497 28.500 1.00 93.75 92 ASN A C 1
ATOM 807 O O . ASN A 1 92 ? -8.433 -0.710 28.384 1.00 93.75 92 ASN A O 1
ATOM 811 N N . ILE A 1 93 ? -9.127 1.322 29.050 1.00 94.81 93 ILE A N 1
ATOM 812 C CA . ILE A 1 93 ? -10.431 0.879 29.560 1.00 94.81 93 ILE A CA 1
ATOM 813 C C . ILE A 1 93 ? -11.320 0.463 28.385 1.00 94.81 93 ILE A C 1
ATOM 815 O O . ILE A 1 93 ? -11.824 -0.657 28.361 1.00 94.81 93 ILE A O 1
ATOM 819 N N . ILE A 1 94 ? -11.449 1.330 27.375 1.00 95.75 94 ILE A N 1
ATOM 820 C CA . ILE A 1 94 ? -12.235 1.055 26.167 1.00 95.75 94 ILE A CA 1
ATOM 821 C C . ILE A 1 94 ? -11.657 -0.161 25.434 1.00 95.75 94 ILE A C 1
ATOM 823 O O . ILE A 1 94 ? -12.411 -1.051 25.051 1.00 95.75 94 ILE A O 1
ATOM 827 N N . LYS A 1 95 ? -10.325 -0.254 25.312 1.00 95.88 95 LYS A N 1
ATOM 828 C CA . LYS A 1 95 ? -9.637 -1.383 24.670 1.00 95.88 95 LYS A CA 1
ATOM 829 C C . LYS A 1 95 ? -9.926 -2.696 25.391 1.00 95.88 95 LYS A C 1
ATOM 831 O O . LYS A 1 95 ? -10.236 -3.683 24.737 1.00 95.88 95 LYS A O 1
ATOM 836 N N . THR A 1 96 ? -9.858 -2.711 26.721 1.00 95.69 96 THR A N 1
ATOM 837 C CA . THR A 1 96 ? -10.146 -3.915 27.517 1.00 95.69 96 THR A CA 1
ATOM 838 C C . THR A 1 96 ? -11.600 -4.352 27.347 1.00 95.69 96 THR A C 1
ATOM 840 O O . THR A 1 96 ? -11.860 -5.521 27.079 1.00 95.69 96 THR A O 1
ATOM 843 N N . ASN A 1 97 ? -12.547 -3.414 27.433 1.00 95.50 97 ASN A N 1
ATOM 844 C CA . ASN A 1 97 ? -13.969 -3.704 27.239 1.00 95.50 97 ASN A CA 1
ATOM 845 C C . ASN A 1 97 ? -14.250 -4.254 25.835 1.00 95.50 97 ASN A C 1
ATOM 847 O O . ASN A 1 97 ? -14.955 -5.250 25.694 1.00 95.50 97 ASN A O 1
ATOM 851 N N . PHE A 1 98 ? -13.655 -3.635 24.816 1.00 97.38 98 PHE A N 1
ATOM 852 C CA . PHE A 1 98 ? -13.770 -4.057 23.426 1.00 97.38 98 PHE A CA 1
ATOM 853 C C . PHE A 1 98 ? -13.199 -5.462 23.196 1.00 97.38 98 PHE A C 1
ATOM 855 O O . PHE A 1 98 ? -13.874 -6.306 22.615 1.00 97.38 98 PHE A O 1
ATOM 862 N N . LEU A 1 99 ? -11.991 -5.750 23.695 1.00 96.50 99 LEU A N 1
ATOM 863 C CA . LEU A 1 99 ? -11.369 -7.069 23.540 1.00 96.50 99 LEU A CA 1
ATOM 864 C C . LEU A 1 99 ? -12.143 -8.163 24.292 1.00 96.50 99 LEU A C 1
ATOM 866 O O . LEU A 1 99 ? -12.319 -9.253 23.760 1.00 96.50 99 LEU A O 1
ATOM 870 N N . ASN A 1 100 ? -12.682 -7.869 25.478 1.00 96.44 100 ASN A N 1
ATOM 871 C CA . ASN A 1 100 ? -13.555 -8.805 26.192 1.00 96.44 100 ASN A CA 1
ATOM 872 C C . ASN A 1 100 ? -14.846 -9.097 25.408 1.00 96.44 100 ASN A C 1
ATOM 874 O O . ASN A 1 100 ? -15.270 -10.249 25.329 1.00 96.44 100 ASN A O 1
ATOM 878 N N . ALA A 1 101 ? -15.461 -8.076 24.804 1.00 96.50 101 ALA A N 1
ATOM 879 C CA . ALA A 1 101 ? -16.625 -8.258 23.937 1.00 96.50 101 ALA A CA 1
ATOM 880 C C . ALA A 1 101 ? -16.275 -9.065 22.674 1.00 96.50 101 ALA A C 1
ATOM 882 O O . ALA A 1 101 ? -17.062 -9.905 22.242 1.00 96.50 101 ALA A O 1
ATOM 883 N N . TYR A 1 102 ? -15.077 -8.875 22.117 1.00 96.69 102 TYR A N 1
ATOM 884 C CA . TYR A 1 102 ? -14.582 -9.674 20.998 1.00 96.69 102 TYR A CA 1
ATOM 885 C C . TYR A 1 102 ? -14.415 -11.162 21.358 1.00 96.69 102 TYR A C 1
ATOM 887 O O . TYR A 1 102 ? -14.786 -12.034 20.573 1.00 96.69 102 TYR A O 1
ATOM 895 N N . GLU A 1 103 ? -13.954 -11.490 22.569 1.00 97.25 103 GLU A N 1
ATOM 896 C CA . GLU A 1 103 ? -13.955 -12.883 23.045 1.00 97.25 103 GLU A CA 1
ATOM 897 C C . GLU A 1 103 ? -15.377 -13.466 23.121 1.00 97.25 103 GLU A C 1
ATOM 899 O O . GLU A 1 103 ? -15.606 -14.591 22.677 1.00 97.25 103 GLU A O 1
ATOM 904 N N . GLN A 1 104 ? -16.355 -12.694 23.607 1.00 97.06 104 GLN A N 1
ATOM 905 C CA . GLN A 1 104 ? -17.760 -13.127 23.656 1.00 97.06 104 GLN A CA 1
ATOM 906 C C . GLN A 1 104 ? -18.345 -13.360 22.258 1.00 97.06 104 GLN A C 1
ATOM 908 O O . GLN A 1 104 ? -19.056 -14.340 22.040 1.00 97.06 104 GLN A O 1
ATOM 913 N N . ILE A 1 105 ? -18.004 -12.501 21.297 1.00 96.56 105 ILE A N 1
ATOM 914 C CA . ILE A 1 105 ? -18.353 -12.664 19.883 1.00 96.56 105 ILE A CA 1
ATOM 915 C C . ILE A 1 105 ? -17.830 -14.002 19.344 1.00 96.56 105 ILE A C 1
ATOM 917 O O . ILE A 1 105 ? -18.594 -14.756 18.740 1.00 96.56 105 ILE A O 1
ATOM 921 N N . LYS A 1 106 ? -16.555 -14.333 19.592 1.00 96.75 106 LYS A N 1
ATOM 922 C CA . LYS A 1 106 ? -15.970 -15.611 19.150 1.00 96.75 106 LYS A CA 1
ATOM 923 C C . LYS A 1 106 ? -16.695 -16.809 19.757 1.00 96.75 106 LYS A C 1
ATOM 925 O O . LYS A 1 106 ? -16.937 -17.793 19.063 1.00 96.75 106 LYS A O 1
ATOM 930 N N . GLU A 1 107 ? -17.073 -16.730 21.030 1.00 97.31 107 GLU A N 1
ATOM 931 C CA . GLU A 1 107 ? -17.854 -17.782 21.686 1.00 97.31 107 GLU A CA 1
ATOM 932 C C . GLU A 1 107 ? -19.270 -17.917 21.108 1.00 97.31 107 GLU A C 1
ATOM 934 O O . GLU A 1 107 ? -19.742 -19.038 20.917 1.00 97.31 107 GLU A O 1
ATOM 939 N N . ALA A 1 108 ? -19.937 -16.809 20.774 1.00 96.81 108 ALA A N 1
ATOM 940 C CA . ALA A 1 108 ? -21.243 -16.838 20.115 1.00 96.81 108 ALA A CA 1
ATOM 941 C C . ALA A 1 108 ? -21.164 -17.486 18.720 1.00 96.81 108 ALA A C 1
ATOM 943 O O . ALA A 1 108 ? -22.012 -18.312 18.388 1.00 96.81 108 ALA A O 1
ATOM 944 N N . ILE A 1 109 ? -20.115 -17.187 17.940 1.00 95.69 109 ILE A N 1
ATOM 945 C CA . ILE A 1 109 ? -19.865 -17.811 16.627 1.00 95.69 109 ILE A CA 1
ATOM 946 C C . ILE A 1 109 ? -19.645 -19.321 16.769 1.00 95.69 109 ILE A C 1
ATOM 948 O O . ILE A 1 109 ? -20.266 -20.091 16.042 1.00 95.69 109 ILE A O 1
ATOM 952 N N . LYS A 1 110 ? -18.820 -19.764 17.730 1.00 96.88 110 LYS A N 1
ATOM 953 C CA . LYS A 1 110 ? -18.592 -21.200 17.997 1.00 96.88 110 LYS A CA 1
ATOM 954 C C . LYS A 1 110 ? -19.875 -21.955 18.353 1.00 96.88 110 LYS A C 1
ATOM 956 O O . LYS A 1 110 ? -19.963 -23.151 18.103 1.00 96.88 110 LYS A O 1
ATOM 961 N N . LYS A 1 111 ? -20.841 -21.269 18.966 1.00 97.38 111 LYS A N 1
ATOM 962 C CA . LYS A 1 111 ? -22.161 -21.805 19.329 1.00 97.38 111 LYS A CA 1
ATOM 963 C C . LYS A 1 111 ? -23.216 -21.611 18.235 1.00 97.38 111 LYS A C 1
ATOM 965 O O . LYS A 1 111 ? -24.379 -21.909 18.486 1.00 97.38 111 LYS A O 1
ATOM 970 N N . GLU A 1 112 ? -22.841 -21.061 17.079 1.00 96.62 112 GLU A N 1
ATOM 971 C CA . GLU A 1 112 ? -23.746 -20.706 15.975 1.00 96.62 112 GLU A CA 1
ATOM 972 C C . GLU A 1 112 ? -24.874 -19.731 16.388 1.00 96.62 112 GLU A C 1
ATOM 974 O O . GLU A 1 112 ? -25.922 -19.638 15.748 1.00 96.62 112 GLU A O 1
ATOM 979 N N . ASN A 1 113 ? -24.665 -18.946 17.454 1.00 97.00 113 ASN A N 1
ATOM 980 C CA . ASN A 1 113 ? -25.632 -17.964 17.945 1.00 97.00 113 ASN A CA 1
ATOM 981 C C . ASN A 1 113 ? -25.419 -16.587 17.294 1.00 97.00 113 ASN A C 1
ATOM 983 O O . ASN A 1 113 ? -24.947 -15.630 17.915 1.00 97.00 113 ASN A O 1
ATOM 987 N N . TYR A 1 114 ? -25.790 -16.470 16.018 1.00 94.88 114 TYR A N 1
ATOM 988 C CA . TYR A 1 114 ? -25.601 -15.238 15.240 1.00 94.88 114 TYR A CA 1
ATOM 989 C C . TYR A 1 114 ? -26.413 -14.041 15.758 1.00 94.88 114 TYR A C 1
ATOM 991 O O . TYR A 1 114 ? -26.009 -12.894 15.567 1.00 94.88 114 TYR A O 1
ATOM 999 N N . SER A 1 115 ? -27.539 -14.283 16.438 1.00 96.62 115 SER A N 1
ATOM 1000 C CA . SER A 1 115 ? -28.334 -13.209 17.044 1.00 96.62 115 SER A CA 1
ATOM 1001 C C . SER A 1 115 ? -27.581 -12.546 18.197 1.00 96.62 115 SER A C 1
ATOM 1003 O O . SER A 1 115 ? -27.522 -11.320 18.265 1.00 96.62 115 SER A O 1
ATOM 1005 N N . GLU A 1 116 ? -26.993 -13.342 19.092 1.00 96.44 116 GLU A N 1
ATOM 1006 C CA . GLU A 1 116 ? -26.163 -12.839 20.192 1.00 96.44 116 GLU A CA 1
ATOM 1007 C C . GLU A 1 116 ? -24.916 -12.128 19.657 1.00 96.44 116 GLU A C 1
ATOM 1009 O O . GLU A 1 116 ? -24.623 -11.010 20.076 1.00 96.44 116 GLU A O 1
ATOM 1014 N N . MET A 1 117 ? -24.249 -12.716 18.659 1.00 96.81 117 MET A N 1
ATOM 1015 C CA . MET A 1 117 ? -23.102 -12.099 17.988 1.00 96.81 117 MET A CA 1
ATOM 1016 C C . MET A 1 117 ? -23.438 -10.696 17.454 1.00 96.81 117 MET A C 1
ATOM 1018 O O . MET A 1 117 ? -22.738 -9.738 17.782 1.00 96.81 117 MET A O 1
ATOM 1022 N N . ASN A 1 118 ? -24.541 -10.549 16.711 1.00 95.69 118 ASN A N 1
ATOM 1023 C CA . ASN A 1 118 ? -24.958 -9.258 16.155 1.00 95.69 118 ASN A CA 1
ATOM 1024 C C . ASN A 1 118 ? -25.285 -8.224 17.243 1.00 95.69 118 ASN A C 1
ATOM 1026 O O . ASN A 1 118 ? -24.970 -7.044 17.086 1.00 95.69 118 ASN A O 1
ATOM 1030 N N . ILE A 1 119 ? -25.897 -8.643 18.357 1.00 96.69 119 ILE A N 1
ATOM 1031 C CA . ILE A 1 119 ? -26.158 -7.756 19.502 1.00 96.69 119 ILE A CA 1
ATOM 1032 C C . ILE A 1 119 ? -24.838 -7.233 20.076 1.00 96.69 119 ILE A C 1
ATOM 1034 O O . ILE A 1 119 ? -24.706 -6.029 20.315 1.00 96.69 119 ILE A O 1
ATOM 1038 N N . ILE A 1 120 ? -23.851 -8.113 20.260 1.00 96.75 120 ILE A N 1
ATOM 1039 C CA . ILE A 1 120 ? -22.553 -7.720 20.810 1.00 96.75 120 ILE A CA 1
ATOM 1040 C C . ILE A 1 120 ? -21.818 -6.799 19.827 1.00 96.75 120 ILE A C 1
ATOM 1042 O O . ILE A 1 120 ? -21.380 -5.731 20.249 1.00 96.75 120 ILE A O 1
ATOM 1046 N N . VAL A 1 121 ? -21.756 -7.122 18.529 1.00 96.12 121 VAL A N 1
ATOM 1047 C CA . VAL A 1 121 ? -21.148 -6.255 17.494 1.00 96.12 121 VAL A CA 1
ATOM 1048 C C . VAL A 1 121 ? -21.757 -4.851 17.520 1.00 96.12 121 VAL A C 1
ATOM 1050 O O . VAL A 1 121 ? -21.031 -3.866 17.659 1.00 96.12 121 VAL A O 1
ATOM 1053 N N . ASN A 1 122 ? -23.089 -4.749 17.496 1.00 95.81 122 ASN A N 1
ATOM 1054 C CA . ASN A 1 122 ? -23.791 -3.464 17.538 1.00 95.81 122 ASN A CA 1
ATOM 1055 C C . ASN A 1 122 ? -23.494 -2.668 18.818 1.00 95.81 122 ASN A C 1
ATOM 1057 O O . ASN A 1 122 ? -23.377 -1.442 18.780 1.00 95.81 122 ASN A O 1
ATOM 1061 N N . SER A 1 123 ? -23.326 -3.348 19.956 1.00 95.81 123 SER A N 1
ATOM 1062 C CA . SER A 1 123 ? -22.966 -2.691 21.219 1.00 95.81 123 SER A CA 1
ATOM 1063 C C . SER A 1 123 ? -21.554 -2.088 21.208 1.00 95.81 123 SER A C 1
ATOM 1065 O O . SER A 1 123 ? -21.274 -1.174 21.985 1.00 95.81 123 SER A O 1
ATOM 1067 N N . GLN A 1 124 ? -20.666 -2.574 20.332 1.00 96.44 124 GLN A N 1
ATOM 1068 C CA . GLN A 1 124 ? -19.263 -2.166 20.285 1.00 96.44 124 GLN A CA 1
ATOM 1069 C C . GLN A 1 124 ? -18.953 -1.075 19.256 1.00 96.44 124 GLN A C 1
ATOM 1071 O O . GLN A 1 124 ? -17.828 -0.586 19.260 1.00 96.44 124 GLN A O 1
ATOM 1076 N N . LEU A 1 125 ? -19.907 -0.620 18.433 1.00 96.06 125 LEU A N 1
ATOM 1077 C CA . LEU A 1 125 ? -19.652 0.374 17.371 1.00 96.06 125 LEU A CA 1
ATOM 1078 C C . LEU A 1 125 ? -18.965 1.647 17.881 1.00 96.06 125 LEU A C 1
ATOM 1080 O O . LEU A 1 125 ? -17.958 2.084 17.327 1.00 96.06 125 LEU A O 1
ATOM 1084 N N . ASN A 1 126 ? -19.473 2.215 18.978 1.00 95.50 126 ASN A N 1
ATOM 1085 C CA . ASN A 1 126 ? -18.897 3.418 19.579 1.00 95.50 126 ASN A CA 1
ATOM 1086 C C . ASN A 1 126 ? -17.491 3.162 20.136 1.00 95.50 126 ASN A C 1
ATOM 1088 O O . ASN A 1 126 ? -16.607 4.004 19.981 1.00 95.50 126 ASN A O 1
ATOM 1092 N N . ASN A 1 127 ? -17.273 1.998 20.757 1.00 96.06 127 ASN A N 1
ATOM 1093 C CA . ASN A 1 127 ? -15.964 1.619 21.285 1.00 96.06 127 ASN A CA 1
ATOM 1094 C C . ASN A 1 127 ? -14.959 1.419 20.148 1.00 96.06 127 ASN A C 1
ATOM 1096 O O . ASN A 1 127 ? -13.847 1.928 20.232 1.00 96.06 127 ASN A O 1
ATOM 1100 N N . ALA A 1 128 ? -15.359 0.734 19.076 1.00 96.88 128 ALA A N 1
ATOM 1101 C CA . ALA A 1 128 ? -14.537 0.494 17.899 1.00 96.88 128 ALA A CA 1
ATOM 1102 C C . ALA A 1 128 ? -14.130 1.812 17.224 1.00 96.88 128 ALA A C 1
ATOM 1104 O O . ALA A 1 128 ? -12.944 2.069 17.020 1.00 96.88 128 ALA A O 1
ATOM 1105 N N . TYR A 1 129 ? -15.102 2.694 16.978 1.00 95.94 129 TYR A N 1
ATOM 1106 C CA . TYR A 1 129 ? -14.864 4.011 16.392 1.00 95.94 129 TYR A CA 1
ATOM 1107 C C . TYR A 1 129 ? -13.954 4.888 17.267 1.00 95.94 129 TYR A C 1
ATOM 1109 O O . TYR A 1 129 ? -13.007 5.500 16.769 1.00 95.94 129 TYR A O 1
ATOM 1117 N N . ALA A 1 130 ? -14.178 4.903 18.585 1.00 94.62 130 ALA A N 1
ATOM 1118 C CA . ALA A 1 130 ? -13.318 5.622 19.521 1.00 94.62 130 ALA A CA 1
ATOM 1119 C C . ALA A 1 130 ? -11.890 5.054 19.543 1.00 94.62 130 ALA A C 1
ATOM 1121 O O . ALA A 1 130 ? -10.922 5.811 19.478 1.00 94.62 130 ALA A O 1
ATOM 1122 N N . LEU A 1 131 ? -11.740 3.726 19.588 1.00 95.38 131 LEU A N 1
ATOM 1123 C CA . LEU A 1 131 ? -10.436 3.062 19.563 1.00 95.38 131 LEU A CA 1
ATOM 1124 C C . LEU A 1 131 ? -9.682 3.338 18.271 1.00 95.38 131 LEU A C 1
ATOM 1126 O O . LEU A 1 131 ? -8.481 3.605 18.327 1.00 95.38 131 LEU A O 1
ATOM 1130 N N . TYR A 1 132 ? -10.369 3.325 17.129 1.00 94.94 132 TYR A N 1
ATOM 1131 C CA . TYR A 1 132 ? -9.788 3.745 15.862 1.00 94.94 132 TYR A CA 1
ATOM 1132 C C . TYR A 1 132 ? -9.277 5.188 15.949 1.00 94.94 132 TYR A C 1
ATOM 1134 O O . TYR A 1 132 ? -8.099 5.423 15.697 1.00 94.94 132 TYR A O 1
ATOM 1142 N N . GLY A 1 133 ? -10.094 6.137 16.418 1.00 93.50 133 GLY A N 1
ATOM 1143 C CA . GLY A 1 133 ? -9.678 7.535 16.581 1.00 93.50 133 GLY A CA 1
ATOM 1144 C C . GLY A 1 133 ? -8.486 7.733 17.531 1.00 93.50 133 GLY A C 1
ATOM 1145 O O . GLY A 1 133 ? -7.640 8.589 17.289 1.00 93.50 133 GLY A O 1
ATOM 1146 N N . MET A 1 134 ? -8.375 6.916 18.583 1.00 93.06 134 MET A N 1
ATOM 1147 C CA . MET A 1 134 ? -7.290 6.987 19.575 1.00 93.06 134 MET A CA 1
ATOM 1148 C C . MET A 1 134 ? -6.016 6.226 19.169 1.00 93.06 134 MET A C 1
ATOM 1150 O O . MET A 1 134 ? -4.953 6.429 19.764 1.00 93.06 134 MET A O 1
ATOM 1154 N N . SER A 1 135 ? -6.096 5.316 18.198 1.00 91.81 135 SER A N 1
ATOM 1155 C CA . SER A 1 135 ? -4.966 4.474 17.778 1.00 91.81 135 SER A CA 1
ATOM 1156 C C . SER A 1 135 ? -4.464 4.793 16.375 1.00 91.81 135 SER A C 1
ATOM 1158 O O . SER A 1 135 ? -3.265 4.638 16.125 1.00 91.81 135 SER A O 1
ATOM 1160 N N . LEU A 1 136 ? -5.352 5.258 15.492 1.00 92.44 136 LEU A N 1
ATOM 1161 C CA . LEU A 1 136 ? -5.117 5.483 14.067 1.00 92.44 136 LEU A CA 1
ATOM 1162 C C . LEU A 1 136 ? -4.391 4.290 13.436 1.00 92.44 136 LEU A C 1
ATOM 1164 O O . LEU A 1 136 ? -3.328 4.435 12.833 1.00 92.44 136 LEU A O 1
ATOM 1168 N N . VAL A 1 137 ? -4.913 3.086 13.687 1.00 91.44 137 VAL A N 1
ATOM 1169 C CA . VAL A 1 137 ? -4.460 1.873 12.997 1.00 91.44 137 VAL A CA 1
ATOM 1170 C C . VAL A 1 137 ? -4.878 1.928 11.531 1.00 91.44 137 VAL A C 1
ATOM 1172 O O . VAL A 1 137 ? -5.929 2.471 11.202 1.00 91.44 137 VAL A O 1
ATOM 1175 N N . GLU A 1 138 ? -4.062 1.373 10.646 1.00 90.19 138 GLU A N 1
ATOM 1176 C CA . GLU A 1 138 ? -4.403 1.257 9.228 1.00 90.19 138 GLU A CA 1
ATOM 1177 C C . GLU A 1 138 ? -5.175 -0.037 8.991 1.00 90.19 138 GLU A C 1
ATOM 1179 O O . GLU A 1 138 ? -4.769 -1.091 9.479 1.00 90.19 138 GLU A O 1
ATOM 1184 N N . PHE A 1 139 ? -6.279 0.047 8.252 1.00 91.38 139 PHE A N 1
ATOM 1185 C CA . PHE A 1 139 ? -7.057 -1.128 7.863 1.00 91.38 139 PHE A CA 1
ATOM 1186 C C . PHE A 1 139 ? -6.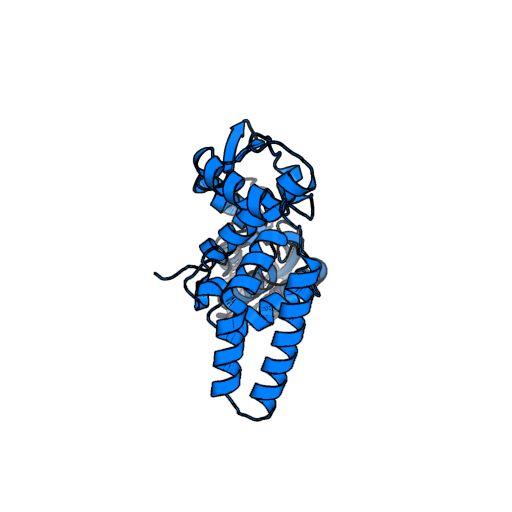544 -1.689 6.536 1.00 91.38 139 PHE A C 1
ATOM 1188 O O . PHE A 1 139 ? -6.115 -0.910 5.683 1.00 91.38 139 PHE A O 1
ATOM 1195 N N . PRO A 1 140 ? -6.614 -3.009 6.305 1.00 87.88 140 PRO A N 1
ATOM 1196 C CA . PRO A 1 140 ? -6.339 -3.567 4.986 1.00 87.88 140 PRO A CA 1
ATOM 1197 C C . PRO A 1 140 ? -7.195 -2.903 3.894 1.00 87.88 140 PRO A C 1
ATOM 1199 O O . PRO A 1 140 ? -8.386 -2.668 4.097 1.00 87.88 140 PRO A O 1
ATOM 1202 N N . GLU A 1 141 ? -6.596 -2.616 2.731 1.00 88.50 141 GLU A N 1
ATOM 1203 C CA . GLU A 1 141 ? -7.258 -1.910 1.612 1.00 88.50 141 GLU A CA 1
ATOM 1204 C C . GLU A 1 141 ? -8.597 -2.571 1.242 1.00 88.50 141 GLU A C 1
ATOM 1206 O O . GLU A 1 141 ? -9.630 -1.900 1.198 1.00 88.50 141 GLU A O 1
ATOM 1211 N N . TYR A 1 142 ? -8.595 -3.904 1.131 1.00 85.94 142 TYR A N 1
ATOM 1212 C CA . TYR A 1 142 ? -9.766 -4.690 0.749 1.00 85.94 142 TYR A CA 1
ATOM 1213 C C . TYR A 1 142 ? -10.941 -4.569 1.736 1.00 85.94 142 TYR A C 1
ATOM 1215 O O . TYR A 1 142 ? -12.090 -4.723 1.332 1.00 85.94 142 TYR A O 1
ATOM 1223 N N . MET A 1 143 ? -10.699 -4.280 3.022 1.00 90.25 143 MET A N 1
ATOM 1224 C CA . MET A 1 143 ? -11.782 -4.067 3.992 1.00 90.25 143 MET A CA 1
ATOM 1225 C C . MET A 1 143 ? -12.500 -2.739 3.745 1.00 90.25 143 MET A C 1
ATOM 1227 O O . MET A 1 143 ? -13.730 -2.664 3.797 1.00 90.25 143 MET A O 1
ATOM 1231 N N . ILE A 1 144 ? -11.742 -1.689 3.427 1.00 93.50 144 ILE A N 1
ATOM 1232 C CA . ILE A 1 144 ? -12.299 -0.382 3.064 1.00 93.50 144 ILE A CA 1
ATOM 1233 C C . ILE A 1 144 ? -13.078 -0.510 1.747 1.00 93.50 144 ILE A C 1
ATOM 1235 O O . ILE A 1 144 ? -14.224 -0.069 1.675 1.00 93.50 144 ILE A O 1
ATOM 1239 N N . GLU A 1 145 ? -12.512 -1.204 0.756 1.00 91.31 145 GLU A N 1
ATOM 1240 C CA . GLU A 1 145 ? -13.165 -1.478 -0.533 1.00 91.31 145 GLU A CA 1
ATOM 1241 C C . GLU A 1 145 ? -14.492 -2.229 -0.351 1.00 91.31 145 GLU A C 1
ATOM 1243 O O . GLU A 1 145 ? -15.544 -1.753 -0.782 1.00 91.31 145 GLU A O 1
ATOM 1248 N N . ASN A 1 146 ? -14.464 -3.366 0.353 1.00 89.00 146 ASN A N 1
ATOM 1249 C CA . ASN A 1 146 ? -15.632 -4.230 0.540 1.00 89.00 146 ASN A CA 1
ATOM 1250 C C . ASN A 1 146 ? -16.735 -3.569 1.372 1.00 89.00 146 ASN A C 1
ATOM 1252 O O . ASN A 1 146 ? -17.917 -3.825 1.145 1.00 89.00 146 ASN A O 1
ATOM 1256 N N . SER A 1 147 ? -16.368 -2.727 2.343 1.00 91.75 147 SER A N 1
ATOM 1257 C CA . SER A 1 147 ? -17.351 -1.996 3.149 1.00 91.75 147 SER A CA 1
ATOM 1258 C C . SER A 1 147 ? -17.989 -0.824 2.396 1.00 91.75 147 SER A C 1
ATOM 1260 O O . SER A 1 147 ? -19.096 -0.406 2.739 1.00 91.75 147 SER A O 1
ATOM 1262 N N . GLY A 1 148 ? -17.290 -0.255 1.405 1.00 93.88 148 GLY A N 1
ATOM 1263 C CA . GLY A 1 148 ? -17.670 1.006 0.767 1.00 93.88 148 GLY A CA 1
ATOM 1264 C C . GLY A 1 148 ? -17.672 2.206 1.727 1.00 93.88 148 GLY A C 1
ATOM 1265 O O . GLY A 1 148 ? -18.282 3.235 1.421 1.00 93.88 148 GLY A O 1
ATOM 1266 N N . LEU A 1 149 ? -17.029 2.081 2.894 1.00 95.44 149 LEU A N 1
ATOM 1267 C CA . LEU A 1 149 ? -16.960 3.089 3.949 1.00 95.44 149 LEU A CA 1
ATOM 1268 C C . LEU A 1 149 ? -15.517 3.248 4.442 1.00 95.44 149 LEU A C 1
ATOM 1270 O O . LEU A 1 149 ? -14.746 2.298 4.505 1.00 95.44 149 LEU A O 1
ATOM 1274 N N . TYR A 1 150 ? -15.159 4.460 4.859 1.00 95.06 150 TYR A N 1
ATOM 1275 C CA . TYR A 1 150 ? -13.886 4.705 5.538 1.00 95.06 150 TYR A CA 1
ATOM 1276 C C . TYR A 1 150 ? -14.018 4.477 7.053 1.00 95.06 150 TYR A C 1
ATOM 1278 O O . TYR A 1 150 ? -15.067 4.818 7.604 1.00 95.06 150 TYR A O 1
ATOM 1286 N N . PRO A 1 151 ? -12.958 4.037 7.759 1.00 95.00 151 PRO A N 1
ATOM 1287 C CA . PRO A 1 151 ? -12.931 3.909 9.225 1.00 95.00 151 PRO A CA 1
ATOM 1288 C C . PRO A 1 151 ? -13.318 5.175 10.013 1.00 95.00 151 PRO A C 1
ATOM 1290 O O . PRO A 1 151 ? -13.751 5.101 11.160 1.00 95.00 151 PRO A O 1
ATOM 1293 N N . SER A 1 152 ? -13.220 6.355 9.393 1.00 92.00 152 SER A N 1
ATOM 1294 C CA . SER A 1 152 ? -13.730 7.621 9.939 1.00 92.00 152 SER A CA 1
ATOM 1295 C C . SER A 1 152 ? -15.263 7.727 9.952 1.00 92.00 152 SER A C 1
ATOM 1297 O O . SER A 1 152 ? -15.800 8.711 10.450 1.00 92.00 152 SER A O 1
ATOM 1299 N N . ASN A 1 153 ? -15.984 6.744 9.416 1.00 94.94 153 ASN A N 1
ATOM 1300 C CA . ASN A 1 153 ? -17.427 6.602 9.540 1.00 94.94 153 ASN A CA 1
ATOM 1301 C C . ASN A 1 153 ? -17.733 5.480 10.537 1.00 94.94 153 ASN A C 1
ATOM 1303 O O . ASN A 1 153 ? -17.328 4.345 10.323 1.00 94.94 153 ASN A O 1
ATOM 1307 N N . ILE A 1 154 ? -18.498 5.762 11.594 1.00 95.56 154 ILE A N 1
ATOM 1308 C CA . ILE A 1 154 ? -18.855 4.760 12.613 1.00 95.56 154 ILE A CA 1
ATOM 1309 C C . ILE A 1 154 ? -19.511 3.498 12.031 1.00 95.56 154 ILE A C 1
ATOM 1311 O O . ILE A 1 154 ? -19.275 2.399 12.528 1.00 95.56 154 ILE A O 1
ATOM 1315 N N . ASN A 1 155 ? -20.279 3.633 10.945 1.00 96.12 155 ASN A N 1
ATOM 1316 C CA . ASN A 1 155 ? -20.944 2.505 10.295 1.00 96.12 155 ASN A CA 1
ATOM 1317 C C . ASN A 1 155 ? -19.962 1.544 9.613 1.00 96.12 155 ASN A C 1
ATOM 1319 O O . ASN A 1 155 ? -20.350 0.419 9.321 1.00 96.12 155 ASN A O 1
ATOM 1323 N N . PHE A 1 156 ? -18.703 1.946 9.402 1.00 96.44 156 PHE A N 1
ATOM 1324 C CA . PHE A 1 156 ? -17.640 1.037 8.974 1.00 96.44 156 PHE A CA 1
ATOM 1325 C C . PHE A 1 156 ? -17.523 -0.155 9.928 1.00 96.44 156 PHE A C 1
ATOM 1327 O O . PHE A 1 156 ? -17.396 -1.285 9.485 1.00 96.44 156 PHE A O 1
ATOM 1334 N N . PHE A 1 157 ? -17.673 0.064 11.237 1.00 96.62 157 PHE A N 1
ATOM 1335 C CA . PHE A 1 157 ? -17.560 -0.992 12.246 1.00 96.62 157 PHE A CA 1
ATOM 1336 C C . PHE A 1 157 ? -18.821 -1.852 12.392 1.00 96.62 157 PHE A C 1
ATOM 1338 O O . PHE A 1 157 ? -18.844 -2.762 13.218 1.00 96.62 157 PHE A O 1
ATOM 1345 N N . ASN A 1 158 ? -19.866 -1.598 11.595 1.00 94.25 158 ASN A N 1
ATOM 1346 C CA . ASN A 1 158 ? -21.122 -2.348 11.622 1.00 94.25 158 ASN A CA 1
ATOM 1347 C C . ASN A 1 158 ? -21.036 -3.676 10.858 1.00 94.25 158 ASN A C 1
ATOM 1349 O O . ASN A 1 158 ? -21.893 -4.012 10.043 1.00 94.25 158 ASN A O 1
ATOM 1353 N N . HIS A 1 159 ? -19.956 -4.417 11.097 1.00 93.12 159 HIS A N 1
ATOM 1354 C CA . HIS A 1 159 ? -19.741 -5.748 10.559 1.00 93.12 159 HIS A CA 1
ATOM 1355 C C . HIS A 1 159 ? -18.715 -6.503 11.407 1.00 93.12 159 HIS A C 1
ATOM 1357 O O . HIS A 1 159 ? -17.720 -5.930 11.849 1.00 93.12 159 HIS A O 1
ATOM 1363 N N . ILE A 1 160 ? -18.918 -7.811 11.580 1.00 94.38 160 ILE A N 1
ATOM 1364 C CA . ILE A 1 160 ? -18.052 -8.670 12.399 1.00 94.38 160 ILE A CA 1
ATOM 1365 C C . ILE A 1 160 ? -16.576 -8.608 11.981 1.00 94.38 160 ILE A C 1
ATOM 1367 O O . ILE A 1 160 ? -15.714 -8.381 12.824 1.00 94.38 160 ILE A O 1
ATOM 1371 N N . HIS A 1 161 ? -16.290 -8.719 10.682 1.00 93.12 161 HIS A N 1
ATOM 1372 C CA . HIS A 1 161 ? -14.917 -8.673 10.162 1.00 93.12 161 HIS A CA 1
ATOM 1373 C C . HIS A 1 161 ? -14.176 -7.373 10.509 1.00 93.12 161 HIS A C 1
ATOM 1375 O O . HIS A 1 161 ? -12.974 -7.394 10.719 1.00 93.12 161 HIS A O 1
ATOM 1381 N N . MET A 1 162 ? -14.886 -6.250 10.656 1.00 95.19 162 MET A N 1
ATOM 1382 C CA . MET A 1 162 ? -14.266 -4.964 11.003 1.00 95.19 162 MET A CA 1
ATOM 1383 C C . MET A 1 162 ? -13.915 -4.891 12.492 1.00 95.19 162 MET A C 1
ATOM 1385 O O . MET A 1 162 ? -12.936 -4.253 12.878 1.00 95.19 162 MET A O 1
ATOM 1389 N N . ILE A 1 163 ? -14.703 -5.565 13.336 1.00 95.88 163 ILE A N 1
ATOM 1390 C CA . ILE A 1 163 ? -14.426 -5.733 14.767 1.00 95.88 163 ILE A CA 1
ATOM 1391 C C . ILE A 1 163 ? -13.234 -6.675 14.973 1.00 95.88 163 ILE A C 1
ATOM 1393 O O . ILE A 1 163 ? -12.351 -6.369 15.773 1.00 95.88 163 ILE A O 1
ATOM 1397 N N . GLU A 1 164 ? -13.204 -7.790 14.242 1.00 94.38 164 GLU A N 1
ATOM 1398 C CA . GLU A 1 164 ? -12.108 -8.766 14.245 1.00 94.38 164 GLU A CA 1
ATOM 1399 C C . GLU A 1 164 ? -10.782 -8.127 13.818 1.00 94.38 164 GLU A C 1
ATOM 1401 O O . GLU A 1 164 ? -9.822 -8.152 14.594 1.00 94.38 164 GLU A O 1
ATOM 1406 N N . ASP A 1 165 ? -10.760 -7.452 12.667 1.00 93.44 165 ASP A N 1
ATOM 1407 C CA . ASP A 1 165 ? -9.571 -6.754 12.178 1.00 93.44 165 ASP A CA 1
ATOM 1408 C C . ASP A 1 165 ? -9.107 -5.679 13.161 1.00 93.44 165 ASP A C 1
ATOM 1410 O O . ASP A 1 165 ? -7.920 -5.592 13.469 1.00 93.44 165 ASP A O 1
ATOM 1414 N N . LEU A 1 166 ? -10.021 -4.879 13.726 1.00 95.81 166 LEU A N 1
ATOM 1415 C CA . LEU A 1 166 ? -9.636 -3.886 14.730 1.00 95.81 166 LEU A CA 1
ATOM 1416 C C . LEU A 1 166 ? -8.988 -4.548 15.956 1.00 95.81 166 LEU A C 1
ATOM 1418 O O . LEU A 1 166 ? -7.988 -4.043 16.469 1.00 95.81 166 LEU A O 1
ATOM 1422 N N . ALA A 1 167 ? -9.538 -5.664 16.439 1.00 95.12 167 ALA A N 1
ATOM 1423 C CA . ALA A 1 167 ? -8.985 -6.391 17.579 1.00 95.12 167 ALA A CA 1
ATOM 1424 C C . ALA A 1 167 ? -7.572 -6.923 17.287 1.00 95.12 167 ALA A C 1
ATOM 1426 O O . ALA A 1 167 ? -6.678 -6.811 18.140 1.00 95.12 167 ALA A O 1
ATOM 1427 N N . GLU A 1 168 ? -7.350 -7.447 16.079 1.00 92.62 168 GLU A N 1
ATOM 1428 C CA . GLU A 1 168 ? -6.033 -7.882 15.623 1.00 92.62 168 GLU A CA 1
ATOM 1429 C C . GLU A 1 168 ? -5.062 -6.702 15.516 1.00 92.62 168 GLU A C 1
ATOM 1431 O O . GLU A 1 168 ? -4.005 -6.728 16.149 1.00 92.62 168 GLU A O 1
ATOM 1436 N N . LEU A 1 169 ? -5.443 -5.628 14.823 1.00 92.88 169 LEU A N 1
ATOM 1437 C CA . LEU A 1 169 ? -4.625 -4.431 14.609 1.00 92.88 169 LEU A CA 1
ATOM 1438 C C . LEU A 1 169 ? -4.224 -3.738 15.917 1.00 92.88 169 LEU A C 1
ATOM 1440 O O . LEU A 1 169 ? -3.108 -3.235 16.052 1.00 92.88 169 LEU A O 1
ATOM 1444 N N . LEU A 1 170 ? -5.113 -3.728 16.913 1.00 91.81 170 LEU A N 1
ATOM 1445 C CA . LEU A 1 170 ? -4.817 -3.193 18.245 1.00 91.81 170 LEU A CA 1
ATOM 1446 C C . LEU A 1 170 ? -3.811 -4.051 19.025 1.00 91.81 170 LEU A C 1
ATOM 1448 O O . LEU A 1 170 ? -3.207 -3.558 19.986 1.00 91.81 170 LEU A O 1
ATOM 1452 N N . SER A 1 171 ? -3.662 -5.323 18.666 1.00 87.31 171 SER A N 1
ATOM 1453 C CA . SER A 1 171 ? -2.739 -6.272 19.300 1.00 87.31 171 SER A CA 1
ATOM 1454 C C . SER A 1 171 ? -1.416 -6.368 18.542 1.00 87.31 171 SER A C 1
ATOM 1456 O O . SER A 1 171 ? -0.353 -6.463 19.154 1.00 87.31 171 SER A O 1
ATOM 1458 N N . LYS A 1 172 ? -1.486 -6.318 17.212 1.00 85.56 172 LYS A N 1
ATOM 1459 C CA . LYS A 1 172 ? -0.376 -6.402 16.269 1.00 85.56 172 LYS A CA 1
ATOM 1460 C C . LYS A 1 172 ? -0.598 -5.365 15.164 1.00 85.56 172 LYS A C 1
ATOM 1462 O O . LYS A 1 172 ? -1.216 -5.677 14.148 1.00 85.56 172 LYS A O 1
ATOM 1467 N N . PRO A 1 173 ? -0.113 -4.128 15.350 1.00 74.69 173 PRO A N 1
ATOM 1468 C CA . PRO A 1 173 ? -0.184 -3.122 14.300 1.00 74.69 173 PRO A CA 1
ATOM 1469 C C . PRO A 1 173 ? 0.508 -3.615 13.025 1.00 74.69 173 PRO A C 1
ATOM 1471 O O . PRO A 1 173 ? 1.523 -4.316 13.101 1.00 74.69 173 PRO A O 1
ATOM 1474 N N . ILE A 1 174 ? -0.017 -3.222 11.861 1.00 68.81 174 ILE A N 1
ATOM 1475 C CA . ILE A 1 174 ? 0.602 -3.529 10.567 1.00 68.81 174 ILE A CA 1
ATOM 1476 C C . ILE A 1 174 ? 2.061 -3.066 10.585 1.00 68.81 174 ILE A C 1
ATOM 1478 O O . ILE A 1 174 ? 2.371 -1.932 10.956 1.00 68.81 174 ILE A O 1
ATOM 1482 N N . THR A 1 175 ? 2.963 -3.954 10.167 1.00 62.88 175 THR A N 1
ATOM 1483 C CA . THR A 1 175 ? 4.355 -3.583 9.908 1.00 62.88 175 THR A CA 1
ATOM 1484 C C . THR A 1 175 ? 4.440 -2.982 8.514 1.00 62.88 175 THR A C 1
ATOM 1486 O O . THR A 1 175 ? 4.048 -3.618 7.535 1.00 62.88 175 THR A O 1
ATOM 1489 N N . TYR A 1 176 ? 4.950 -1.756 8.416 1.00 67.81 176 TYR A N 1
ATOM 1490 C CA . TYR A 1 176 ? 5.142 -1.099 7.129 1.00 67.81 176 TYR A CA 1
ATOM 1491 C C . TYR A 1 176 ? 6.128 -1.893 6.275 1.00 67.81 176 TYR A C 1
ATOM 1493 O O . TYR A 1 176 ? 7.219 -2.251 6.719 1.00 67.81 176 TYR A O 1
ATOM 1501 N N . SER A 1 177 ? 5.728 -2.169 5.042 1.00 64.56 177 SER A N 1
ATOM 1502 C CA . SER A 1 177 ? 6.503 -2.948 4.091 1.00 64.56 177 SER A CA 1
ATOM 1503 C C . SER A 1 177 ? 6.768 -2.091 2.863 1.00 64.56 177 SER A C 1
ATOM 1505 O O . SER A 1 177 ? 5.868 -1.429 2.343 1.00 64.56 177 SER A O 1
ATOM 1507 N N . LYS A 1 178 ? 8.016 -2.142 2.391 1.00 65.06 178 LYS A N 1
ATOM 1508 C CA . LYS A 1 178 ? 8.400 -1.563 1.105 1.00 65.06 178 LYS A CA 1
ATOM 1509 C C . LYS A 1 178 ? 7.779 -2.317 -0.084 1.00 65.06 178 LYS A C 1
ATOM 1511 O O . LYS A 1 178 ? 7.851 -1.822 -1.199 1.00 65.06 178 LYS A O 1
ATOM 1516 N N . LYS A 1 179 ? 7.128 -3.469 0.155 1.00 78.69 179 LYS A N 1
ATOM 1517 C CA . LYS A 1 179 ? 6.589 -4.397 -0.853 1.00 78.69 179 LYS A CA 1
ATOM 1518 C C . LYS A 1 179 ? 7.544 -4.467 -2.049 1.00 78.69 179 LYS A C 1
ATOM 1520 O O . LYS A 1 179 ? 8.747 -4.622 -1.841 1.00 78.69 179 LYS A O 1
ATOM 1525 N N . GLY A 1 180 ? 7.051 -4.247 -3.261 1.00 78.69 180 GLY A N 1
ATOM 1526 C CA . GLY A 1 180 ? 7.861 -4.267 -4.462 1.00 78.69 180 GLY A CA 1
ATOM 1527 C C . GLY A 1 180 ? 8.830 -3.115 -4.672 1.00 78.69 180 GLY A C 1
ATOM 1528 O O . GLY A 1 180 ? 9.636 -3.189 -5.596 1.00 78.69 180 GLY A O 1
ATOM 1529 N N . ASP A 1 181 ? 8.841 -2.057 -3.863 1.00 84.88 181 ASP A N 1
ATOM 1530 C CA . ASP A 1 181 ? 9.871 -1.023 -4.022 1.00 84.88 181 ASP A CA 1
ATOM 1531 C C . ASP A 1 181 ? 11.264 -1.555 -3.657 1.00 84.88 181 ASP A C 1
ATOM 1533 O O . ASP A 1 181 ? 12.269 -1.020 -4.121 1.00 84.88 181 ASP A O 1
ATOM 1537 N N . ILE A 1 182 ? 11.351 -2.644 -2.878 1.00 86.56 182 ILE A N 1
ATOM 1538 C CA . ILE A 1 182 ? 12.637 -3.278 -2.542 1.00 86.56 182 ILE A CA 1
ATOM 1539 C C . ILE A 1 182 ? 13.364 -3.868 -3.749 1.00 86.56 182 ILE A C 1
ATOM 1541 O O . ILE A 1 182 ? 14.529 -4.226 -3.607 1.00 86.56 182 ILE A O 1
ATOM 1545 N N . ASN A 1 183 ? 12.694 -4.016 -4.893 1.00 90.44 183 ASN A N 1
ATOM 1546 C CA . ASN A 1 183 ? 13.267 -4.518 -6.143 1.00 90.44 183 ASN A CA 1
ATOM 1547 C C . ASN A 1 183 ? 13.138 -3.508 -7.303 1.00 90.44 183 ASN A C 1
ATOM 1549 O O . ASN A 1 183 ? 13.583 -3.779 -8.419 1.00 90.44 183 ASN A O 1
ATOM 1553 N N . LEU A 1 184 ? 12.572 -2.325 -7.043 1.00 90.12 184 LEU A N 1
ATOM 1554 C CA . LEU A 1 184 ? 12.345 -1.294 -8.049 1.00 90.12 184 LEU A CA 1
ATOM 1555 C C . LEU A 1 184 ? 13.671 -0.686 -8.521 1.00 90.12 184 LEU A C 1
ATOM 1557 O O . LEU A 1 184 ? 14.553 -0.379 -7.719 1.00 90.12 184 LEU A O 1
ATOM 1561 N N . TYR A 1 185 ? 13.807 -0.513 -9.836 1.00 90.62 185 TYR A N 1
ATOM 1562 C CA . TYR A 1 185 ? 14.971 0.063 -10.521 1.00 90.62 185 TYR A CA 1
ATOM 1563 C C . TYR A 1 185 ? 16.319 -0.612 -10.253 1.00 90.62 185 TYR A C 1
ATOM 1565 O O . TYR A 1 185 ? 17.370 -0.064 -10.601 1.00 90.62 185 TYR A O 1
ATOM 1573 N N . GLN A 1 186 ? 16.305 -1.816 -9.693 1.00 92.62 186 GLN A N 1
ATOM 1574 C CA . GLN A 1 186 ? 17.506 -2.609 -9.504 1.00 92.62 186 GLN A CA 1
ATOM 1575 C C . GLN A 1 186 ? 17.780 -3.464 -10.734 1.00 92.62 186 GLN A C 1
ATOM 1577 O O . GLN A 1 186 ? 16.870 -3.986 -11.376 1.00 92.62 186 GLN A O 1
ATOM 1582 N N . GLU A 1 187 ? 19.058 -3.533 -11.088 1.00 93.31 187 GLU A N 1
ATOM 1583 C CA . GLU A 1 187 ? 19.524 -4.206 -12.291 1.00 93.31 187 GLU A CA 1
ATOM 1584 C C . GLU A 1 187 ? 19.531 -5.720 -12.112 1.00 93.31 187 GLU A C 1
ATOM 1586 O O . GLU A 1 187 ? 20.048 -6.235 -11.123 1.00 93.31 187 GLU A O 1
ATOM 1591 N N . MET A 1 188 ? 18.975 -6.412 -13.102 1.00 95.88 188 MET A N 1
ATOM 1592 C CA . MET A 1 188 ? 18.928 -7.865 -13.190 1.00 95.88 188 MET A CA 1
ATOM 1593 C C . MET A 1 188 ? 19.551 -8.331 -14.498 1.00 95.88 188 MET A C 1
ATOM 1595 O O . MET A 1 188 ? 19.507 -7.625 -15.513 1.00 95.88 188 MET A O 1
ATOM 1599 N N . SER A 1 189 ? 20.138 -9.526 -14.464 1.00 93.12 189 SER A N 1
ATOM 1600 C CA . SER A 1 189 ? 20.735 -10.141 -15.643 1.00 93.12 189 SER A CA 1
ATOM 1601 C C . SER A 1 189 ? 19.657 -10.814 -16.479 1.00 93.12 189 SER A C 1
ATOM 1603 O O . SER A 1 189 ? 18.838 -11.566 -15.962 1.00 93.12 189 SER A O 1
ATOM 1605 N N . PHE A 1 190 ? 19.669 -10.562 -17.785 1.00 94.38 190 PHE A N 1
ATOM 1606 C CA . PHE A 1 190 ? 18.744 -11.185 -18.718 1.00 94.38 190 PHE A CA 1
ATOM 1607 C C . PHE A 1 190 ? 19.524 -11.749 -19.900 1.00 94.38 190 PHE A C 1
ATOM 1609 O O . PHE A 1 190 ? 19.808 -11.063 -20.881 1.00 94.38 190 PHE A O 1
ATOM 1616 N N . LYS A 1 191 ? 19.961 -12.998 -19.749 1.00 93.81 191 LYS A N 1
ATOM 1617 C CA . LYS A 1 191 ? 20.897 -13.647 -20.664 1.00 93.81 191 LYS A CA 1
ATOM 1618 C C . LYS A 1 191 ? 20.167 -14.581 -21.623 1.00 93.81 191 LYS A C 1
ATOM 1620 O O . LYS A 1 191 ? 19.685 -15.628 -21.201 1.00 93.81 191 LYS A O 1
ATOM 1625 N N . ILE A 1 192 ? 20.127 -14.226 -22.904 1.00 93.56 192 ILE A N 1
ATOM 1626 C CA . ILE A 1 192 ? 19.393 -14.980 -23.929 1.00 93.56 192 ILE A CA 1
ATOM 1627 C C . ILE A 1 192 ? 20.351 -15.525 -24.982 1.00 93.56 192 ILE A C 1
ATOM 1629 O O . ILE A 1 192 ? 21.245 -14.821 -25.434 1.00 93.56 192 ILE A O 1
ATOM 1633 N N . TYR A 1 193 ? 20.164 -16.781 -25.384 1.00 92.50 193 TYR A N 1
ATOM 1634 C CA . TYR A 1 193 ? 20.803 -17.324 -26.579 1.00 92.50 193 TYR A CA 1
ATOM 1635 C C . TYR A 1 193 ? 20.135 -16.775 -27.839 1.00 92.50 193 TYR A C 1
ATOM 1637 O O . TYR A 1 193 ? 18.922 -16.912 -27.991 1.00 92.50 193 TYR A O 1
ATOM 1645 N N . THR A 1 194 ? 20.924 -16.219 -28.754 1.00 87.19 194 THR A N 1
ATOM 1646 C CA . THR A 1 194 ? 20.442 -15.744 -30.053 1.00 87.19 194 THR A CA 1
ATOM 1647 C C . THR A 1 194 ? 21.022 -16.603 -31.169 1.00 87.19 194 THR A C 1
ATOM 1649 O O . THR A 1 194 ? 22.239 -16.757 -31.318 1.00 87.19 194 THR A O 1
ATOM 1652 N N . ASP A 1 195 ? 20.150 -17.189 -31.993 1.00 84.50 195 ASP A N 1
ATOM 1653 C CA . ASP A 1 195 ? 20.603 -18.079 -33.061 1.00 84.50 195 ASP A CA 1
ATOM 1654 C C . ASP A 1 195 ? 21.339 -17.313 -34.170 1.00 84.50 195 ASP A C 1
ATOM 1656 O O . ASP A 1 195 ? 22.277 -17.838 -34.769 1.00 84.50 195 ASP A O 1
ATOM 1660 N N . ARG A 1 196 ? 20.972 -16.041 -34.383 1.00 79.94 196 ARG A N 1
ATOM 1661 C CA . ARG A 1 196 ? 21.635 -15.112 -35.310 1.00 79.94 196 ARG A CA 1
ATOM 1662 C C . ARG A 1 196 ? 23.130 -14.961 -35.016 1.00 79.94 196 ARG A C 1
ATOM 1664 O O . ARG A 1 196 ? 23.938 -14.986 -35.941 1.00 79.94 196 ARG A O 1
ATOM 1671 N N . TRP A 1 197 ? 23.495 -14.824 -33.741 1.00 80.00 197 TRP A N 1
ATOM 1672 C CA . TRP A 1 197 ? 24.879 -14.590 -33.314 1.00 80.00 197 TRP A CA 1
ATOM 1673 C C . TRP A 1 197 ? 25.577 -15.855 -32.802 1.00 80.00 197 TRP A C 1
ATOM 1675 O O . TRP A 1 197 ? 26.795 -15.868 -32.627 1.00 80.00 197 TRP A O 1
ATOM 1685 N N . LYS A 1 198 ? 24.823 -16.946 -32.603 1.00 85.38 198 LYS A N 1
ATOM 1686 C CA . LYS A 1 198 ? 25.295 -18.246 -32.095 1.00 85.38 198 LYS A CA 1
ATOM 1687 C C . LYS A 1 198 ? 25.974 -18.157 -30.725 1.00 85.38 198 LYS A C 1
ATOM 1689 O O . LYS A 1 198 ? 26.770 -19.030 -30.371 1.00 85.38 198 LYS A O 1
ATOM 1694 N N . HIS A 1 199 ? 25.640 -17.145 -29.933 1.00 87.31 199 HIS A N 1
ATOM 1695 C CA . HIS A 1 199 ? 26.107 -17.001 -28.562 1.00 87.31 199 HIS A CA 1
ATOM 1696 C C . HIS A 1 199 ? 25.004 -16.460 -27.656 1.00 87.31 199 HIS A C 1
ATOM 1698 O O . HIS A 1 199 ? 23.895 -16.159 -28.085 1.00 87.31 199 HIS A O 1
ATOM 1704 N N . PHE A 1 200 ? 25.314 -16.394 -26.365 1.00 90.31 200 PHE A N 1
ATOM 1705 C CA . PHE A 1 200 ? 24.453 -15.721 -25.411 1.00 90.31 200 PHE A CA 1
ATOM 1706 C C . PHE A 1 200 ? 24.730 -14.225 -25.428 1.00 90.31 200 PHE A C 1
ATOM 1708 O O . PHE A 1 200 ? 25.883 -13.810 -25.292 1.00 90.31 200 PHE A O 1
ATOM 1715 N N . ASP A 1 201 ? 23.667 -13.447 -25.530 1.00 87.12 201 ASP A N 1
ATOM 1716 C CA . ASP A 1 201 ? 23.660 -12.010 -25.341 1.00 87.12 201 ASP A CA 1
ATOM 1717 C C . ASP A 1 201 ? 23.285 -11.691 -23.898 1.00 87.12 201 ASP A C 1
ATOM 1719 O O . ASP A 1 201 ? 22.347 -12.254 -23.329 1.00 87.12 201 ASP A O 1
ATOM 1723 N N . ASN A 1 202 ? 24.065 -10.808 -23.279 1.00 88.12 202 ASN A N 1
ATOM 1724 C CA . ASN A 1 202 ? 23.863 -10.405 -21.894 1.00 88.12 202 ASN A CA 1
ATOM 1725 C C . ASN A 1 202 ? 23.137 -9.061 -21.875 1.00 88.12 202 ASN A C 1
ATOM 1727 O O . ASN A 1 202 ? 23.770 -8.009 -21.984 1.00 88.12 202 ASN A O 1
ATOM 1731 N N . TYR A 1 203 ? 21.820 -9.103 -21.719 1.00 89.69 203 TYR A N 1
ATOM 1732 C CA . TYR A 1 203 ? 21.011 -7.909 -21.534 1.00 89.69 203 TYR A CA 1
ATOM 1733 C C . TYR A 1 203 ? 20.841 -7.587 -20.053 1.00 89.69 203 TYR A C 1
ATOM 1735 O O . TYR A 1 203 ? 21.119 -8.402 -19.163 1.00 89.69 203 TYR A O 1
ATOM 1743 N N . LYS A 1 204 ? 20.360 -6.373 -19.795 1.00 92.00 204 LYS A N 1
ATOM 1744 C CA . LYS A 1 204 ? 19.967 -5.933 -18.459 1.00 92.00 204 LYS A CA 1
ATOM 1745 C C . LYS A 1 204 ? 18.495 -5.577 -18.464 1.00 92.00 204 LYS A C 1
ATOM 1747 O O . LYS A 1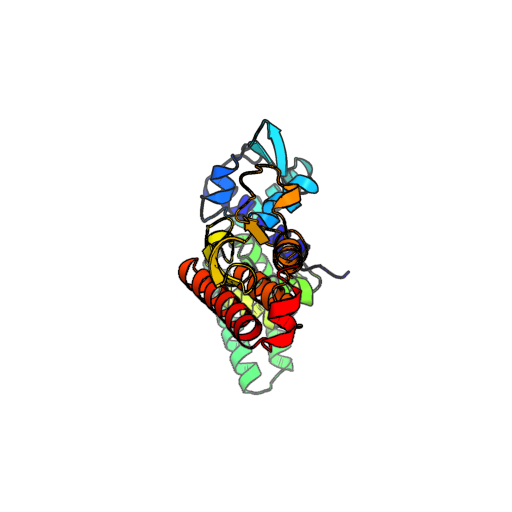 204 ? 18.012 -4.945 -19.403 1.00 92.00 204 LYS A O 1
ATOM 1752 N N . ILE A 1 205 ? 17.809 -5.927 -17.388 1.00 94.38 205 ILE A N 1
ATOM 1753 C CA . ILE A 1 205 ? 16.412 -5.564 -17.180 1.00 94.38 205 ILE A CA 1
ATOM 1754 C C . ILE A 1 205 ? 16.221 -5.020 -15.766 1.00 94.38 205 ILE A C 1
ATOM 1756 O O . ILE A 1 205 ? 16.916 -5.417 -14.833 1.00 94.38 205 ILE A O 1
ATOM 1760 N N . LYS A 1 206 ? 15.311 -4.065 -15.611 1.00 94.94 206 LYS A N 1
ATOM 1761 C CA . LYS A 1 206 ? 14.904 -3.495 -14.323 1.00 94.94 206 LYS A CA 1
ATOM 1762 C C . LYS A 1 206 ? 13.391 -3.458 -14.259 1.00 94.94 206 LYS A C 1
ATOM 1764 O O . LYS A 1 206 ? 12.745 -3.231 -15.278 1.00 94.94 206 LYS A O 1
ATOM 1769 N N . ARG A 1 207 ? 12.829 -3.591 -13.062 1.00 94.31 207 ARG A N 1
ATOM 1770 C CA . ARG A 1 207 ? 11.423 -3.249 -12.829 1.00 94.31 207 ARG A CA 1
ATOM 1771 C C . ARG A 1 207 ? 11.285 -1.728 -12.695 1.00 94.31 207 ARG A C 1
ATOM 1773 O O . ARG A 1 207 ? 12.031 -1.130 -11.920 1.00 94.31 207 ARG A O 1
ATOM 1780 N N . SER A 1 208 ? 10.366 -1.102 -13.427 1.00 90.19 208 SER A N 1
ATOM 1781 C CA . SER A 1 208 ? 9.887 0.267 -13.170 1.00 90.19 208 SER A CA 1
ATOM 1782 C C . SER A 1 208 ? 8.533 0.234 -12.459 1.00 90.19 208 SER A C 1
ATOM 1784 O O . SER A 1 208 ? 7.971 -0.834 -12.216 1.00 90.19 208 SER A O 1
ATOM 1786 N N . PHE A 1 209 ? 8.004 1.405 -12.093 1.00 84.44 209 PHE A N 1
ATOM 1787 C CA . PHE A 1 209 ? 6.722 1.497 -11.381 1.00 84.44 209 PHE A CA 1
ATOM 1788 C C . PHE A 1 209 ? 5.511 1.194 -12.281 1.00 84.44 209 PHE A C 1
ATOM 1790 O O . PHE A 1 209 ? 4.415 0.973 -11.773 1.00 84.44 209 PHE A O 1
ATOM 1797 N N . ASP A 1 210 ? 5.699 1.180 -13.599 1.00 85.44 210 ASP A N 1
ATOM 1798 C CA . ASP A 1 210 ? 4.670 0.981 -14.622 1.00 85.44 210 ASP A CA 1
ATOM 1799 C C . ASP A 1 210 ? 4.973 -0.170 -15.596 1.00 85.44 210 ASP A C 1
ATOM 1801 O O . ASP A 1 210 ? 4.116 -0.526 -16.405 1.00 85.44 210 ASP A O 1
ATOM 1805 N N . GLY A 1 211 ? 6.146 -0.799 -15.497 1.00 92.19 211 GLY A N 1
ATOM 1806 C CA . GLY A 1 211 ? 6.533 -1.904 -16.363 1.00 92.19 211 GLY A CA 1
ATOM 1807 C C . GLY A 1 211 ? 7.990 -2.326 -16.189 1.00 92.19 211 GLY A C 1
ATOM 1808 O O . GLY A 1 211 ? 8.486 -2.458 -15.065 1.00 92.19 211 GLY A O 1
ATOM 1809 N N . TRP A 1 212 ? 8.678 -2.568 -17.301 1.00 94.81 212 TRP A N 1
ATOM 1810 C CA . TRP A 1 212 ? 10.087 -2.961 -17.308 1.00 94.81 212 TRP A CA 1
ATOM 1811 C C . TRP A 1 212 ? 10.945 -1.928 -18.031 1.00 94.81 212 TRP A C 1
ATOM 1813 O O . TRP A 1 212 ? 10.490 -1.238 -18.935 1.00 94.81 212 TRP A O 1
ATOM 1823 N N . ILE A 1 213 ? 12.221 -1.862 -17.668 1.00 93.19 213 ILE A N 1
ATOM 1824 C CA . ILE A 1 213 ? 13.240 -1.133 -18.421 1.00 93.19 213 ILE A CA 1
ATOM 1825 C C . ILE A 1 213 ? 14.239 -2.156 -18.932 1.00 93.19 213 ILE A C 1
ATOM 1827 O O . ILE A 1 213 ? 14.892 -2.832 -18.137 1.00 93.19 213 ILE A O 1
ATOM 1831 N N . PHE A 1 214 ? 14.359 -2.260 -20.248 1.00 92.12 214 PHE A N 1
ATOM 1832 C CA . PHE A 1 214 ? 15.225 -3.199 -20.938 1.00 92.12 214 PHE A CA 1
ATOM 1833 C C . PHE A 1 214 ? 16.381 -2.471 -21.631 1.00 92.12 214 PHE A C 1
ATOM 1835 O O . PHE A 1 214 ? 16.181 -1.524 -22.393 1.00 92.12 214 PHE A O 1
ATOM 1842 N N . TYR A 1 215 ? 17.601 -2.947 -21.394 1.00 87.38 215 TYR A N 1
ATOM 1843 C CA . TYR A 1 215 ? 18.814 -2.430 -22.017 1.00 87.38 215 TYR A CA 1
ATOM 1844 C C . TYR A 1 215 ? 19.406 -3.488 -22.956 1.00 87.38 215 TYR A C 1
ATOM 1846 O O . TYR A 1 215 ? 20.027 -4.460 -22.514 1.00 87.38 215 TYR A O 1
ATOM 1854 N N . GLY A 1 216 ? 19.198 -3.272 -24.259 1.00 74.62 216 GLY A N 1
ATOM 1855 C CA . GLY A 1 216 ? 19.815 -4.018 -25.356 1.00 74.62 216 GLY A CA 1
ATOM 1856 C C . GLY A 1 216 ? 21.318 -3.736 -25.522 1.00 74.62 216 GLY A C 1
ATOM 1857 O O . GLY A 1 216 ? 21.838 -2.761 -24.982 1.00 74.62 216 GLY A O 1
ATOM 1858 N N . LEU A 1 217 ? 22.011 -4.535 -26.343 1.00 64.12 217 LEU A N 1
ATOM 1859 C CA . LEU A 1 217 ? 23.453 -4.390 -26.626 1.00 64.12 217 LEU A CA 1
ATOM 1860 C C . LEU A 1 217 ? 23.828 -3.079 -27.343 1.00 64.12 217 LEU A C 1
ATOM 1862 O O . LEU A 1 217 ? 24.915 -2.550 -27.123 1.00 64.12 217 LEU A O 1
ATOM 1866 N N . MET A 1 218 ? 22.935 -2.533 -28.176 1.00 52.53 218 MET A N 1
ATOM 1867 C CA . MET A 1 218 ? 23.115 -1.222 -28.824 1.00 52.53 218 MET A CA 1
ATOM 1868 C C . MET A 1 218 ? 22.552 -0.053 -28.001 1.00 52.53 218 MET A C 1
ATOM 1870 O O . MET A 1 218 ? 22.784 1.109 -28.337 1.00 52.53 218 MET A O 1
ATOM 1874 N N . ASN A 1 219 ? 21.860 -0.328 -26.891 1.00 49.19 219 ASN A N 1
ATOM 1875 C CA . ASN A 1 219 ? 21.160 0.683 -26.104 1.00 49.19 219 ASN A CA 1
ATOM 1876 C C . ASN A 1 219 ? 22.089 1.290 -25.041 1.00 49.19 219 ASN A C 1
ATOM 1878 O O . ASN A 1 219 ? 21.794 1.284 -23.851 1.00 49.19 219 ASN A O 1
ATOM 1882 N N . ASN A 1 220 ? 23.190 1.896 -25.497 1.00 44.72 220 ASN A N 1
ATOM 1883 C CA . ASN A 1 220 ? 23.824 3.010 -24.778 1.00 44.72 220 ASN A CA 1
ATOM 1884 C C . ASN A 1 220 ? 23.011 4.316 -24.931 1.00 44.72 220 ASN A C 1
ATOM 1886 O O . ASN A 1 220 ? 23.444 5.378 -24.488 1.00 44.72 220 ASN A O 1
ATOM 1890 N N . LEU A 1 221 ? 21.842 4.259 -25.581 1.00 46.84 221 LEU A N 1
ATOM 1891 C CA . LEU A 1 221 ? 20.938 5.388 -25.749 1.00 46.84 221 LEU A CA 1
ATOM 1892 C C . LEU A 1 221 ? 20.182 5.637 -24.442 1.00 46.84 221 LEU A C 1
ATOM 1894 O O . LEU A 1 221 ? 19.272 4.909 -24.062 1.00 46.84 221 LEU A O 1
ATOM 1898 N N . THR A 1 222 ? 20.572 6.716 -23.779 1.00 44.22 222 THR A N 1
ATOM 1899 C CA . THR A 1 222 ? 19.994 7.304 -22.565 1.00 44.22 222 THR A CA 1
ATOM 1900 C C . THR A 1 222 ? 18.567 7.853 -22.736 1.00 44.22 222 THR A C 1
ATOM 1902 O O . THR A 1 222 ? 18.090 8.589 -21.875 1.00 44.22 222 THR A O 1
ATOM 1905 N N . GLU A 1 223 ? 17.878 7.549 -23.838 1.00 49.75 223 GLU A N 1
ATOM 1906 C CA . GLU A 1 223 ? 16.513 8.018 -24.091 1.00 49.75 223 GLU A CA 1
ATOM 1907 C C . GLU A 1 223 ? 15.493 7.043 -23.488 1.00 49.75 223 GLU A C 1
ATOM 1909 O O . GLU A 1 223 ? 15.366 5.905 -23.941 1.00 49.75 223 GLU A O 1
ATOM 1914 N N . LEU A 1 224 ? 14.742 7.501 -22.473 1.00 51.06 224 LEU A N 1
ATOM 1915 C CA . LEU A 1 224 ? 13.736 6.703 -21.750 1.00 51.06 224 LEU A CA 1
ATOM 1916 C C . LEU A 1 224 ? 12.788 5.932 -22.689 1.00 51.06 224 LEU A C 1
ATOM 1918 O O . LEU A 1 224 ? 12.479 4.770 -22.438 1.00 51.06 224 LEU A O 1
ATOM 1922 N N . ASN A 1 225 ? 12.377 6.542 -23.803 1.00 55.56 225 ASN A N 1
ATOM 1923 C CA . ASN A 1 225 ? 11.392 5.956 -24.716 1.00 55.56 225 ASN A CA 1
ATOM 1924 C C . ASN A 1 225 ? 11.883 4.688 -25.437 1.00 55.56 225 ASN A C 1
ATOM 1926 O O . ASN A 1 225 ? 11.055 3.889 -25.857 1.00 55.56 225 ASN A O 1
ATOM 1930 N N . ASN A 1 226 ? 13.199 4.469 -25.540 1.00 66.88 226 ASN A N 1
ATOM 1931 C CA . ASN A 1 226 ? 13.777 3.328 -26.267 1.00 66.88 226 ASN A CA 1
ATOM 1932 C C . ASN A 1 226 ? 14.146 2.149 -25.350 1.00 66.88 226 ASN A C 1
ATOM 1934 O O . ASN A 1 226 ? 14.697 1.151 -25.810 1.00 66.88 226 ASN A O 1
ATOM 1938 N N . THR A 1 227 ? 13.879 2.272 -24.048 1.00 79.50 227 THR A N 1
ATOM 1939 C CA . THR A 1 227 ? 14.188 1.237 -23.045 1.00 79.50 227 THR A CA 1
ATOM 1940 C C . THR A 1 227 ? 12.956 0.785 -22.265 1.00 79.50 227 THR A C 1
ATOM 1942 O O . THR A 1 227 ? 12.961 -0.305 -21.698 1.00 79.50 227 THR A O 1
ATOM 1945 N N . ASN A 1 228 ? 11.883 1.577 -22.265 1.00 88.88 228 ASN A N 1
ATOM 1946 C CA . ASN A 1 228 ? 10.659 1.256 -21.544 1.00 88.88 228 ASN A CA 1
ATOM 1947 C C . ASN A 1 228 ? 9.874 0.113 -22.199 1.00 88.88 228 ASN A C 1
ATOM 1949 O O . ASN A 1 228 ? 9.784 -0.018 -23.424 1.00 88.88 228 ASN A O 1
ATOM 1953 N N . CYS A 1 229 ? 9.270 -0.694 -21.340 1.00 92.38 229 CYS A N 1
ATOM 1954 C CA . CYS A 1 229 ? 8.343 -1.754 -21.677 1.00 92.38 229 CYS A CA 1
ATOM 1955 C C . CYS A 1 229 ? 7.136 -1.658 -20.744 1.00 92.38 229 CYS A C 1
ATOM 1957 O O . CYS A 1 229 ? 7.283 -1.304 -19.573 1.00 92.38 229 CYS A O 1
ATOM 1959 N N . ASN A 1 230 ? 5.966 -2.053 -21.227 1.00 94.25 230 ASN A N 1
ATOM 1960 C CA . ASN A 1 230 ? 4.811 -2.311 -20.376 1.00 94.25 230 ASN A CA 1
ATOM 1961 C C . ASN A 1 230 ? 5.082 -3.521 -19.463 1.00 94.25 230 ASN A C 1
ATOM 1963 O O . ASN A 1 230 ? 6.064 -4.248 -19.637 1.00 94.25 230 ASN A O 1
ATOM 1967 N N . LYS A 1 231 ? 4.196 -3.770 -18.494 1.00 95.56 231 LYS A N 1
ATOM 1968 C CA . LYS A 1 231 ? 4.300 -4.904 -17.552 1.00 95.56 231 LYS A CA 1
ATOM 1969 C C . LYS A 1 231 ? 4.404 -6.261 -18.249 1.00 95.56 231 LYS A C 1
ATOM 1971 O O . LYS A 1 231 ? 5.123 -7.135 -17.780 1.00 95.56 231 LYS A O 1
ATOM 1976 N N . ASP A 1 232 ? 3.749 -6.406 -19.392 1.00 96.31 232 ASP A N 1
ATOM 1977 C CA . ASP A 1 232 ? 3.768 -7.600 -20.239 1.00 96.31 232 ASP A CA 1
ATOM 1978 C C . ASP A 1 232 ? 5.023 -7.707 -21.136 1.00 96.31 232 ASP A C 1
ATOM 1980 O O . ASP A 1 232 ? 5.117 -8.568 -22.010 1.00 96.31 232 ASP A O 1
ATOM 1984 N N . GLY A 1 233 ? 5.994 -6.807 -20.956 1.00 93.62 233 GLY A N 1
ATOM 1985 C CA . GLY A 1 233 ? 7.231 -6.750 -21.729 1.00 93.62 233 GLY A CA 1
ATOM 1986 C C . GLY A 1 233 ? 7.107 -6.096 -23.104 1.00 93.62 233 GLY A C 1
ATOM 1987 O O . GLY A 1 233 ? 8.137 -5.877 -23.745 1.00 93.62 233 GLY A O 1
ATOM 1988 N N . THR A 1 234 ? 5.901 -5.755 -23.573 1.00 94.12 234 THR A N 1
ATOM 1989 C CA . THR A 1 234 ? 5.732 -5.063 -24.860 1.00 94.12 234 THR A CA 1
ATOM 1990 C C . THR A 1 234 ? 6.444 -3.711 -24.839 1.00 94.12 234 THR A C 1
ATOM 1992 O O . THR A 1 234 ? 6.399 -2.988 -23.847 1.00 94.12 234 THR A O 1
ATOM 1995 N N . GLY A 1 235 ? 7.143 -3.371 -25.923 1.00 91.56 235 GLY A N 1
ATOM 1996 C CA . GLY A 1 235 ? 8.062 -2.231 -25.969 1.00 91.56 235 GLY A CA 1
ATOM 1997 C C . GLY A 1 235 ? 9.476 -2.682 -26.319 1.00 91.56 235 GLY A C 1
ATOM 1998 O O . GLY A 1 235 ? 9.645 -3.557 -27.169 1.00 91.56 235 GLY A O 1
ATOM 1999 N N . ALA A 1 236 ? 10.482 -2.093 -25.671 1.00 90.50 236 ALA A N 1
ATOM 2000 C CA . ALA A 1 236 ? 11.887 -2.284 -26.033 1.00 90.50 236 ALA A CA 1
ATOM 2001 C C . ALA A 1 236 ? 12.352 -3.753 -26.000 1.00 90.50 236 ALA A C 1
ATOM 2003 O O . ALA A 1 236 ? 13.120 -4.166 -26.866 1.00 90.50 236 ALA A O 1
ATOM 2004 N N . LEU A 1 237 ? 11.875 -4.551 -25.036 1.00 92.44 237 LEU A N 1
ATOM 2005 C CA . LEU A 1 237 ? 12.232 -5.966 -24.920 1.00 92.44 237 LEU A CA 1
ATOM 2006 C C . LEU A 1 237 ? 11.734 -6.774 -26.124 1.00 92.44 237 LEU A C 1
ATOM 2008 O O . LEU A 1 237 ? 12.538 -7.392 -26.817 1.00 92.44 237 LEU A O 1
ATOM 2012 N N . ILE A 1 238 ? 10.424 -6.764 -26.388 1.00 92.62 238 ILE A N 1
ATOM 2013 C CA . ILE A 1 238 ? 9.849 -7.535 -27.502 1.00 92.62 238 ILE A CA 1
ATOM 2014 C C . ILE A 1 238 ? 10.412 -7.058 -28.846 1.00 92.62 238 ILE A C 1
ATOM 2016 O O . ILE A 1 238 ? 10.775 -7.888 -29.673 1.00 92.62 238 ILE A O 1
ATOM 2020 N N . GLN A 1 239 ? 10.595 -5.746 -29.028 1.00 90.19 239 GLN A N 1
ATOM 2021 C CA . GLN A 1 239 ? 11.216 -5.196 -30.237 1.00 90.19 239 GLN A CA 1
ATOM 2022 C C . GLN A 1 239 ? 12.650 -5.700 -30.443 1.00 90.19 239 GLN A C 1
ATOM 2024 O O . GLN A 1 239 ? 13.033 -5.995 -31.572 1.00 90.19 239 GLN A O 1
ATOM 2029 N N . ALA A 1 240 ? 13.444 -5.828 -29.374 1.00 87.62 240 ALA A N 1
ATOM 2030 C CA . ALA A 1 240 ? 14.798 -6.369 -29.466 1.00 87.62 240 ALA A CA 1
ATOM 2031 C C . ALA A 1 240 ? 14.797 -7.856 -29.855 1.00 87.62 240 ALA A C 1
ATOM 2033 O O . ALA A 1 240 ? 15.560 -8.259 -30.732 1.00 87.62 240 ALA A O 1
ATOM 2034 N N . LEU A 1 241 ? 13.905 -8.656 -29.258 1.00 89.88 241 LEU A N 1
ATOM 2035 C CA . LEU A 1 241 ? 13.758 -10.071 -29.612 1.00 89.88 241 LEU A CA 1
ATOM 2036 C C . LEU A 1 241 ? 13.331 -10.245 -31.076 1.00 89.88 241 LEU A C 1
ATOM 2038 O O . LEU A 1 241 ? 13.873 -11.093 -31.779 1.00 89.88 241 LEU A O 1
ATOM 2042 N N . GLU A 1 242 ? 12.395 -9.424 -31.551 1.00 89.12 242 GLU A N 1
ATOM 2043 C CA . GLU A 1 242 ? 11.931 -9.440 -32.941 1.00 89.12 242 GLU A CA 1
ATOM 2044 C C . GLU A 1 242 ? 13.017 -8.982 -33.922 1.00 89.12 242 GLU A C 1
ATOM 2046 O O . GLU A 1 242 ? 13.220 -9.627 -34.952 1.00 89.12 242 GLU A O 1
ATOM 2051 N N . HIS A 1 243 ? 13.762 -7.923 -33.591 1.00 83.94 243 HIS A N 1
ATOM 2052 C CA . HIS A 1 243 ? 14.885 -7.440 -34.398 1.00 83.94 243 HIS A CA 1
ATOM 2053 C C . HIS A 1 243 ? 15.959 -8.518 -34.600 1.00 83.94 243 HIS A C 1
ATOM 2055 O O . HIS A 1 243 ? 16.497 -8.669 -35.699 1.00 83.94 243 HIS A O 1
ATOM 2061 N N . ASP A 1 244 ? 16.254 -9.292 -33.554 1.00 82.88 244 ASP A N 1
ATOM 2062 C CA . ASP A 1 244 ? 17.215 -10.394 -33.613 1.00 82.88 244 ASP A CA 1
ATOM 2063 C C . ASP A 1 244 ? 16.586 -11.729 -34.044 1.00 82.88 244 ASP A C 1
ATOM 2065 O O . ASP A 1 244 ? 17.270 -12.752 -34.079 1.00 82.88 244 ASP A O 1
ATOM 2069 N N . SER A 1 245 ? 15.311 -11.712 -34.458 1.00 86.50 245 SER A N 1
ATOM 2070 C CA . SER A 1 245 ? 14.564 -12.880 -34.948 1.00 86.50 245 SER A CA 1
ATOM 2071 C C . SER A 1 245 ? 14.571 -14.066 -33.975 1.00 86.50 245 SER A C 1
ATOM 2073 O O . SER A 1 245 ? 14.587 -15.232 -34.393 1.00 86.50 245 SER A O 1
ATOM 2075 N N . VAL A 1 246 ? 14.548 -13.750 -32.678 1.00 90.12 246 VAL A N 1
ATOM 2076 C CA . VAL A 1 246 ? 14.529 -14.709 -31.575 1.00 90.12 246 VAL A CA 1
ATOM 2077 C C . VAL A 1 246 ? 13.137 -15.321 -31.464 1.00 90.12 246 VAL A C 1
ATOM 2079 O O . VAL A 1 246 ? 12.140 -14.610 -31.350 1.00 90.12 246 VAL A O 1
ATOM 2082 N N . ASN A 1 247 ? 13.051 -16.649 -31.444 1.00 91.31 247 ASN A N 1
ATOM 2083 C CA . ASN A 1 247 ? 11.821 -17.357 -31.114 1.00 91.31 247 ASN A CA 1
ATOM 2084 C C . ASN A 1 247 ? 11.658 -17.438 -29.602 1.00 91.31 247 ASN A C 1
ATOM 2086 O O . ASN A 1 247 ? 12.526 -17.922 -28.878 1.00 91.31 247 ASN A O 1
ATOM 2090 N N . TYR A 1 248 ? 10.493 -17.020 -29.133 1.00 94.19 248 TYR A N 1
ATOM 2091 C CA . TYR A 1 248 ? 10.140 -17.024 -27.725 1.00 94.19 248 TYR A CA 1
ATOM 2092 C C . TYR A 1 248 ? 8.709 -17.554 -27.546 1.00 94.19 248 TYR A C 1
ATOM 2094 O O . TYR A 1 248 ? 7.936 -17.638 -28.507 1.00 94.19 248 TYR A O 1
ATOM 2102 N N . PRO A 1 249 ? 8.334 -17.983 -26.332 1.00 94.00 249 PRO A N 1
ATOM 2103 C CA . PRO A 1 249 ? 7.022 -18.564 -26.098 1.00 94.00 249 PRO A CA 1
ATOM 2104 C C . PRO A 1 249 ? 5.923 -17.512 -26.229 1.00 94.00 249 PRO A C 1
ATOM 2106 O O . PRO A 1 249 ? 6.043 -16.403 -25.716 1.00 94.00 249 PRO A O 1
ATOM 2109 N N . LYS A 1 250 ? 4.789 -17.893 -26.826 1.00 91.56 250 LYS A N 1
ATOM 2110 C CA . LYS A 1 250 ? 3.623 -17.004 -26.983 1.00 91.56 250 LYS A CA 1
ATOM 2111 C C . LYS A 1 250 ? 3.097 -16.453 -25.648 1.00 91.56 250 LYS A C 1
ATOM 2113 O O . LYS A 1 250 ? 2.516 -15.377 -25.613 1.00 91.56 250 LYS A O 1
ATOM 2118 N N . SER A 1 251 ? 3.281 -17.192 -24.558 1.00 94.94 251 SER A N 1
ATOM 2119 C CA . SER A 1 251 ? 2.867 -16.803 -23.206 1.00 94.94 251 SER A CA 1
ATOM 2120 C C . SER A 1 251 ? 3.912 -15.984 -22.438 1.00 94.94 251 SER A C 1
ATOM 2122 O O . SER A 1 251 ? 3.697 -15.716 -21.258 1.00 94.94 251 SER A O 1
ATOM 2124 N N . LEU A 1 252 ? 5.011 -15.555 -23.075 1.00 96.50 252 LEU A N 1
ATOM 2125 C CA . LEU A 1 252 ? 6.029 -14.714 -22.436 1.00 96.50 252 LEU A CA 1
ATOM 2126 C C . LEU A 1 252 ? 5.424 -13.432 -21.847 1.00 96.50 252 LEU A C 1
ATOM 2128 O O . LEU A 1 252 ? 5.714 -13.103 -20.701 1.00 96.50 252 LEU A O 1
ATOM 2132 N N . SER A 1 253 ? 4.542 -12.757 -22.590 1.00 96.19 253 SER A N 1
ATOM 2133 C CA . SER A 1 253 ? 3.915 -11.511 -22.135 1.00 96.19 253 SER A CA 1
ATOM 2134 C C . SER A 1 253 ? 3.106 -11.685 -20.851 1.00 96.19 253 SER A C 1
ATOM 2136 O O . SER A 1 253 ? 3.279 -10.930 -19.900 1.00 96.19 253 SER A O 1
ATOM 2138 N N . PHE A 1 254 ? 2.306 -12.751 -20.775 1.00 96.00 254 PHE A N 1
ATOM 2139 C CA . PHE A 1 254 ? 1.563 -13.100 -19.562 1.00 96.00 254 PHE A CA 1
ATOM 2140 C C . PHE A 1 254 ? 2.498 -13.414 -18.385 1.00 96.00 254 PHE A C 1
ATOM 2142 O O . PHE A 1 254 ? 2.247 -12.994 -17.259 1.00 96.00 254 PHE A O 1
ATOM 2149 N N . ALA A 1 255 ? 3.591 -14.143 -18.635 1.00 97.56 255 ALA A N 1
ATOM 2150 C CA . ALA A 1 255 ? 4.552 -14.483 -17.591 1.00 97.56 255 ALA A CA 1
ATOM 2151 C C . ALA A 1 255 ? 5.274 -13.241 -17.039 1.00 97.56 255 ALA A C 1
ATOM 2153 O O . ALA A 1 255 ? 5.464 -13.138 -15.828 1.00 97.56 255 ALA A O 1
ATOM 2154 N N . LEU A 1 256 ? 5.635 -12.290 -17.908 1.00 97.94 256 LEU A N 1
ATOM 2155 C CA . LEU A 1 256 ? 6.248 -11.019 -17.518 1.00 97.94 256 LEU A CA 1
ATOM 2156 C C . LEU A 1 256 ? 5.286 -10.143 -16.715 1.00 97.94 256 LEU A C 1
ATOM 2158 O O . LEU A 1 256 ? 5.683 -9.621 -15.676 1.00 97.94 256 LEU A O 1
ATOM 2162 N N . GLU A 1 257 ? 4.029 -10.028 -17.145 1.00 97.25 257 GLU A N 1
ATOM 2163 C CA . GLU A 1 257 ? 3.019 -9.247 -16.426 1.00 97.25 257 GLU A CA 1
ATOM 2164 C C . GLU A 1 257 ? 2.761 -9.827 -15.035 1.00 97.25 257 GLU A C 1
ATOM 2166 O O . GLU A 1 257 ? 2.839 -9.111 -14.037 1.00 97.25 257 GLU A O 1
ATOM 2171 N N . HIS A 1 258 ? 2.567 -11.143 -14.946 1.00 96.44 258 HIS A N 1
ATOM 2172 C CA . HIS A 1 258 ? 2.326 -11.805 -13.669 1.00 96.44 258 HIS A CA 1
ATOM 2173 C C . HIS A 1 258 ? 3.529 -11.703 -12.720 1.00 96.44 258 HIS A C 1
ATOM 2175 O O . HIS A 1 258 ? 3.363 -11.476 -11.520 1.00 96.44 258 HIS A O 1
ATOM 2181 N N . LEU A 1 259 ? 4.755 -11.835 -13.243 1.00 97.19 259 LEU A N 1
ATOM 2182 C CA . LEU A 1 259 ? 5.965 -11.629 -12.449 1.00 97.19 259 LEU A CA 1
ATOM 2183 C C . LEU A 1 259 ? 6.076 -10.178 -11.971 1.00 97.19 259 LEU A C 1
ATOM 2185 O O . LEU A 1 259 ? 6.458 -9.951 -10.825 1.00 97.19 259 LEU A O 1
ATOM 2189 N N . TRP A 1 260 ? 5.723 -9.208 -12.818 1.00 95.81 260 TRP A N 1
ATOM 2190 C CA . TRP A 1 260 ? 5.720 -7.793 -12.457 1.00 95.81 260 TRP A CA 1
ATOM 2191 C C . TRP A 1 260 ? 4.746 -7.511 -11.308 1.00 95.81 260 TRP A C 1
ATOM 2193 O O . TRP A 1 260 ? 5.132 -6.887 -10.321 1.00 95.81 260 TRP A O 1
ATOM 2203 N N . GLU A 1 261 ? 3.504 -7.995 -11.414 1.00 91.56 261 GLU A N 1
ATOM 2204 C CA . GLU A 1 261 ? 2.462 -7.817 -10.393 1.00 91.56 261 GLU A CA 1
ATOM 2205 C C . GLU A 1 261 ? 2.867 -8.459 -9.071 1.00 91.56 261 GLU A C 1
ATOM 2207 O O . GLU A 1 261 ? 2.787 -7.835 -8.011 1.00 91.56 261 GLU A O 1
ATOM 2212 N N . ARG A 1 262 ? 3.379 -9.690 -9.141 1.00 92.25 262 ARG A N 1
ATOM 2213 C CA . ARG A 1 262 ? 3.876 -10.401 -7.970 1.00 92.25 262 ARG A CA 1
ATOM 2214 C C . ARG A 1 262 ? 5.036 -9.659 -7.311 1.00 92.25 262 ARG A C 1
ATOM 2216 O O . ARG A 1 262 ? 5.059 -9.507 -6.094 1.00 92.25 262 ARG A O 1
ATOM 2223 N N . ALA A 1 263 ? 5.983 -9.169 -8.107 1.00 92.12 263 ALA A N 1
ATOM 2224 C CA . ALA A 1 263 ? 7.109 -8.392 -7.614 1.00 92.12 263 ALA A CA 1
ATOM 2225 C C . ALA A 1 263 ? 6.685 -7.054 -6.996 1.00 92.12 263 ALA A C 1
ATOM 2227 O O . ALA A 1 263 ? 7.432 -6.551 -6.163 1.00 92.12 263 ALA A O 1
ATOM 2228 N N . ASP A 1 264 ? 5.541 -6.480 -7.394 1.00 88.00 264 ASP A N 1
ATOM 2229 C CA . ASP A 1 264 ? 4.996 -5.238 -6.834 1.00 88.00 264 ASP A CA 1
ATOM 2230 C C . ASP A 1 264 ? 4.292 -5.435 -5.482 1.00 88.00 264 ASP A C 1
ATOM 2232 O O . ASP A 1 264 ? 4.417 -4.604 -4.573 1.00 88.00 264 ASP A O 1
ATOM 2236 N N . GLU A 1 265 ? 3.540 -6.528 -5.357 1.00 82.44 265 GLU A N 1
ATOM 2237 C CA . GLU A 1 265 ? 2.685 -6.802 -4.200 1.00 82.44 265 GLU A CA 1
ATOM 2238 C C . GLU A 1 265 ? 3.408 -7.530 -3.066 1.00 82.44 265 GLU A C 1
ATOM 2240 O O . GLU A 1 265 ? 3.134 -7.256 -1.890 1.00 82.44 265 GLU A O 1
ATOM 2245 N N . ASP A 1 266 ? 4.353 -8.406 -3.408 1.00 82.50 266 ASP A N 1
ATOM 2246 C CA . ASP A 1 266 ? 5.110 -9.203 -2.449 1.00 82.50 266 ASP A CA 1
ATOM 2247 C C . ASP A 1 266 ? 6.374 -8.469 -1.972 1.00 82.50 266 ASP A C 1
ATOM 2249 O O . ASP A 1 266 ? 6.922 -7.588 -2.635 1.00 82.50 266 ASP A O 1
ATOM 2253 N N . ASN A 1 267 ? 6.922 -8.886 -0.826 1.00 83.94 267 ASN A N 1
ATOM 2254 C CA . ASN A 1 267 ? 8.281 -8.506 -0.411 1.00 83.94 267 ASN A CA 1
ATOM 2255 C C . ASN A 1 267 ? 9.335 -9.347 -1.155 1.00 83.94 267 ASN A C 1
ATOM 2257 O O . ASN A 1 267 ? 10.195 -9.973 -0.531 1.00 83.94 267 ASN A O 1
ATOM 2261 N N . MET A 1 268 ? 9.263 -9.377 -2.488 1.00 91.38 268 MET A N 1
ATOM 2262 C CA . MET A 1 268 ? 10.189 -10.139 -3.322 1.00 91.38 268 MET A CA 1
ATOM 2263 C C . MET A 1 268 ? 11.546 -9.439 -3.388 1.00 91.38 268 MET A C 1
ATOM 2265 O O . MET A 1 268 ? 11.674 -8.346 -3.947 1.00 91.38 268 MET A O 1
ATOM 2269 N N . SER A 1 269 ? 12.571 -10.073 -2.818 1.00 93.12 269 SER A N 1
ATOM 2270 C CA . SER A 1 269 ? 13.937 -9.546 -2.870 1.00 93.12 269 SER A CA 1
ATOM 2271 C C . SER A 1 269 ? 14.453 -9.477 -4.309 1.00 93.12 269 SER A C 1
ATOM 2273 O O . SER A 1 269 ? 14.054 -10.275 -5.157 1.00 93.12 269 SER A O 1
ATOM 2275 N N . ILE A 1 270 ? 15.415 -8.590 -4.576 1.00 94.88 270 ILE A N 1
ATOM 2276 C CA . ILE A 1 270 ? 16.040 -8.502 -5.903 1.00 94.88 270 ILE A CA 1
ATOM 2277 C C . ILE A 1 270 ? 16.673 -9.827 -6.354 1.00 94.88 270 ILE A C 1
ATOM 2279 O O . ILE A 1 270 ? 16.588 -10.178 -7.523 1.00 94.88 270 ILE A O 1
ATOM 2283 N N . ASN A 1 271 ? 17.239 -10.609 -5.430 1.00 95.75 271 ASN A N 1
ATOM 2284 C CA . ASN A 1 271 ? 17.829 -11.912 -5.746 1.00 95.75 271 ASN A CA 1
ATOM 2285 C C . ASN A 1 271 ? 16.775 -12.937 -6.172 1.00 95.75 271 ASN A C 1
ATOM 2287 O O . ASN A 1 271 ? 17.050 -13.796 -7.003 1.00 95.75 271 ASN A O 1
ATOM 2291 N N . GLU A 1 272 ? 15.588 -12.882 -5.570 1.00 96.44 272 GLU A N 1
ATOM 2292 C CA . GLU A 1 272 ? 14.473 -13.747 -5.944 1.00 96.44 272 GLU A CA 1
ATOM 2293 C C . GLU A 1 272 ? 13.889 -13.325 -7.295 1.00 96.44 272 GLU A C 1
ATOM 2295 O O . GLU A 1 272 ? 13.731 -14.169 -8.173 1.00 96.44 272 GLU A O 1
ATOM 2300 N N . LEU A 1 273 ? 13.668 -12.022 -7.500 1.00 97.12 273 LEU A N 1
ATOM 2301 C CA . LEU A 1 273 ? 13.191 -11.499 -8.779 1.00 97.12 273 LEU A CA 1
ATOM 2302 C C . LEU A 1 273 ? 14.170 -11.813 -9.919 1.00 97.12 273 LEU A C 1
ATOM 2304 O O . LEU A 1 273 ? 13.747 -12.276 -10.975 1.00 97.12 273 LEU A O 1
ATOM 2308 N N . ASN A 1 274 ? 15.477 -11.645 -9.686 1.00 97.38 274 ASN A N 1
ATOM 2309 C CA . ASN A 1 274 ? 16.512 -11.961 -10.667 1.00 97.38 274 ASN A CA 1
ATOM 2310 C C . ASN A 1 274 ? 16.486 -13.443 -11.072 1.00 97.38 274 ASN A C 1
ATOM 2312 O O . ASN A 1 274 ? 16.643 -13.735 -12.249 1.00 97.38 274 ASN A O 1
ATOM 2316 N N . LYS A 1 275 ? 16.216 -14.374 -10.145 1.00 97.69 275 LYS A N 1
ATOM 2317 C CA . LYS A 1 275 ? 16.076 -15.802 -10.486 1.00 97.69 275 LYS A CA 1
ATOM 2318 C C . LYS A 1 275 ? 14.895 -16.061 -11.418 1.00 97.69 275 LYS A C 1
ATOM 2320 O O . LYS A 1 275 ? 15.055 -16.763 -12.405 1.00 97.69 275 LYS A O 1
ATOM 2325 N N . TYR A 1 276 ? 13.732 -15.463 -11.155 1.00 98.00 276 TYR A N 1
ATOM 2326 C CA . TYR A 1 276 ? 12.582 -15.614 -12.054 1.00 98.00 276 TYR A CA 1
ATOM 2327 C C . TYR A 1 276 ? 12.844 -14.999 -13.436 1.00 98.00 276 TYR A C 1
ATOM 2329 O O . TYR A 1 276 ? 12.433 -15.550 -14.453 1.00 98.00 276 TYR A O 1
ATOM 2337 N N . ILE A 1 277 ? 13.550 -13.869 -13.486 1.00 97.94 277 ILE A N 1
ATOM 2338 C CA . ILE A 1 277 ? 13.983 -13.245 -14.740 1.00 97.94 277 ILE A CA 1
ATOM 2339 C C . ILE A 1 277 ? 14.973 -14.145 -15.500 1.00 97.94 277 ILE A C 1
ATOM 2341 O O . ILE A 1 277 ? 14.845 -14.299 -16.715 1.00 97.94 277 ILE A O 1
ATOM 2345 N N . GLU A 1 278 ? 15.917 -14.779 -14.802 1.00 97.25 278 GLU A N 1
ATOM 2346 C CA . GLU A 1 278 ? 16.842 -15.767 -15.372 1.00 97.25 278 GLU A CA 1
ATOM 2347 C C . GLU A 1 278 ? 16.100 -17.001 -15.906 1.00 97.25 278 GLU A C 1
ATOM 2349 O O . GLU A 1 278 ? 16.393 -17.442 -17.018 1.00 97.25 278 GLU A O 1
ATOM 2354 N N . ASP A 1 279 ? 15.095 -17.508 -15.186 1.00 97.88 279 ASP A N 1
ATOM 2355 C CA . ASP A 1 279 ? 14.254 -18.627 -15.632 1.00 97.88 279 ASP A CA 1
ATOM 2356 C C . ASP A 1 279 ? 13.490 -18.279 -16.925 1.00 97.88 279 ASP A C 1
ATOM 2358 O O . ASP A 1 279 ? 13.413 -19.093 -17.852 1.00 97.88 279 ASP A O 1
ATOM 2362 N N . LEU A 1 280 ? 12.963 -17.051 -17.034 1.00 97.69 280 LEU A N 1
ATOM 2363 C CA . LEU A 1 280 ? 12.336 -16.562 -18.268 1.00 97.69 280 LEU A CA 1
ATOM 2364 C C . LEU A 1 280 ? 13.348 -16.471 -19.419 1.00 97.69 280 LEU A C 1
ATOM 2366 O O . LEU A 1 280 ? 13.043 -16.891 -20.537 1.00 97.69 280 LEU A O 1
ATOM 2370 N N . ALA A 1 281 ? 14.556 -15.968 -19.157 1.00 96.56 281 ALA A N 1
ATOM 2371 C CA . ALA A 1 281 ? 15.621 -15.879 -20.156 1.00 96.56 281 ALA A CA 1
ATOM 2372 C C . ALA A 1 281 ? 16.075 -17.269 -20.640 1.00 96.56 281 ALA A C 1
ATOM 2374 O O . ALA A 1 281 ? 16.296 -17.488 -21.837 1.00 96.56 281 ALA A O 1
ATOM 2375 N N . GLU A 1 282 ? 16.161 -18.240 -19.728 1.00 97.06 282 GLU A N 1
ATOM 2376 C CA . GLU A 1 282 ? 16.479 -19.627 -20.051 1.00 97.06 282 GLU A CA 1
ATOM 2377 C C . GLU A 1 282 ? 15.361 -20.272 -20.881 1.00 97.06 282 GLU A C 1
ATOM 2379 O O . GLU A 1 282 ? 15.636 -20.986 -21.848 1.00 97.06 282 GLU A O 1
ATOM 2384 N N . TRP A 1 283 ? 14.097 -19.997 -20.556 1.00 97.56 283 TRP A N 1
ATOM 2385 C CA . TRP A 1 283 ? 12.956 -20.504 -21.313 1.00 97.56 283 TRP A CA 1
ATOM 2386 C C . TRP A 1 283 ? 12.933 -19.981 -22.754 1.00 97.56 283 TRP A C 1
ATOM 2388 O O . TRP A 1 283 ? 12.760 -20.775 -23.684 1.00 97.56 283 TRP A O 1
ATOM 2398 N N . ILE A 1 284 ? 13.194 -18.683 -22.949 1.00 96.56 284 ILE A N 1
ATOM 2399 C CA . ILE A 1 284 ? 13.381 -18.085 -24.280 1.00 96.56 284 ILE A CA 1
ATOM 2400 C C . ILE A 1 284 ? 14.533 -18.782 -25.009 1.00 96.56 284 ILE A C 1
ATOM 2402 O O . ILE A 1 284 ? 14.355 -19.277 -26.120 1.00 96.56 284 ILE A O 1
ATOM 2406 N N . SER A 1 285 ? 15.691 -18.903 -24.355 1.00 95.94 285 SER A N 1
ATOM 2407 C CA . SER A 1 285 ? 16.888 -19.519 -24.940 1.00 95.94 285 SER A CA 1
ATOM 2408 C C . SER A 1 285 ? 16.657 -20.968 -25.369 1.00 95.94 285 SER A C 1
ATOM 2410 O O . SER A 1 285 ? 17.145 -21.385 -26.420 1.00 95.94 285 SER A O 1
ATOM 2412 N N . LYS A 1 286 ? 15.909 -21.750 -24.579 1.00 95.25 286 LYS A N 1
ATOM 2413 C CA . LYS A 1 286 ? 15.550 -23.141 -24.895 1.00 95.25 286 LYS A CA 1
ATOM 2414 C C . LYS A 1 286 ? 14.681 -23.227 -26.145 1.00 95.25 286 LYS A C 1
ATOM 2416 O O . LYS A 1 286 ? 14.910 -24.102 -26.977 1.00 95.25 286 LYS A O 1
ATOM 2421 N N . ILE A 1 287 ? 13.706 -22.330 -26.282 1.00 94.06 287 ILE A N 1
ATOM 2422 C CA . ILE A 1 287 ? 12.840 -22.281 -27.464 1.00 94.06 287 ILE A CA 1
ATOM 2423 C C . ILE A 1 287 ? 13.650 -21.875 -28.690 1.00 94.06 287 ILE A C 1
ATOM 2425 O O . ILE A 1 287 ? 13.605 -22.588 -29.692 1.00 94.06 287 ILE A O 1
ATOM 2429 N N . GLU A 1 288 ? 14.454 -20.820 -28.592 1.00 92.31 288 GLU A N 1
ATOM 2430 C CA . GLU A 1 288 ? 15.288 -20.371 -29.704 1.00 92.31 288 GLU A CA 1
ATOM 2431 C C . GLU A 1 288 ? 16.297 -21.441 -30.140 1.00 92.31 288 GLU A C 1
ATOM 2433 O O . GLU A 1 288 ? 16.424 -21.742 -31.323 1.00 92.31 288 GLU A O 1
ATOM 2438 N N . SER A 1 289 ? 16.943 -22.120 -29.190 1.00 89.50 289 SER A N 1
ATOM 2439 C CA . SER A 1 289 ? 17.897 -23.200 -29.491 1.00 89.50 289 SER A CA 1
ATOM 2440 C C . SER A 1 289 ? 17.237 -24.449 -30.085 1.00 89.50 289 SER A C 1
ATOM 2442 O O . SER A 1 289 ? 17.915 -25.288 -30.678 1.00 89.50 289 SER A O 1
ATOM 2444 N N . SER A 1 290 ? 15.921 -24.606 -29.915 1.00 89.69 290 SER A N 1
ATOM 2445 C CA . SER A 1 290 ? 15.149 -25.717 -30.486 1.00 89.69 290 SER A CA 1
ATOM 2446 C C . SER A 1 290 ? 14.685 -25.462 -31.925 1.00 89.69 290 SER A C 1
ATOM 2448 O O . SER A 1 290 ? 14.061 -26.334 -32.538 1.00 89.69 290 SER A O 1
ATOM 2450 N N . LYS A 1 291 ? 14.998 -24.282 -32.481 1.00 84.12 291 LYS A N 1
ATOM 2451 C CA . LYS A 1 291 ? 14.647 -23.887 -33.844 1.00 84.12 291 LYS A CA 1
ATOM 2452 C C . LYS A 1 291 ? 15.198 -24.897 -34.866 1.00 84.12 291 LYS A C 1
ATOM 2454 O O . LYS A 1 291 ? 16.389 -25.220 -34.853 1.00 84.12 291 LYS A O 1
ATOM 2459 N N . PRO A 1 292 ? 14.360 -25.415 -35.784 1.00 84.88 292 PRO A N 1
ATOM 2460 C CA . PRO A 1 292 ? 14.831 -26.249 -36.882 1.00 84.88 292 PRO A CA 1
ATOM 2461 C C . PRO A 1 292 ? 15.880 -25.529 -37.738 1.00 84.88 292 PRO A C 1
ATOM 2463 O O . PRO A 1 292 ? 15.660 -24.398 -38.165 1.00 84.88 292 PRO A O 1
ATOM 2466 N N . LYS A 1 293 ? 16.981 -26.218 -38.068 1.00 77.62 293 LYS A N 1
ATOM 2467 C CA . LYS A 1 293 ? 18.129 -25.635 -38.796 1.00 77.62 293 LYS A CA 1
ATOM 2468 C C . LYS A 1 293 ? 17.757 -24.896 -40.087 1.00 77.62 293 LYS A C 1
ATOM 2470 O O . LYS A 1 293 ? 18.311 -23.844 -40.361 1.00 77.62 293 LYS A O 1
ATOM 2475 N N . PHE A 1 294 ? 16.778 -25.391 -40.844 1.00 81.38 294 PHE A N 1
ATOM 2476 C CA . PHE A 1 294 ? 16.371 -24.743 -42.096 1.00 81.38 294 PHE A CA 1
ATOM 2477 C C . PHE A 1 294 ? 15.749 -23.346 -41.894 1.00 81.38 294 PHE A C 1
ATOM 2479 O O . PHE A 1 294 ? 15.734 -22.551 -42.829 1.00 81.38 294 PHE A O 1
ATOM 2486 N N . LEU A 1 295 ? 15.236 -23.037 -40.694 1.00 72.06 295 LEU A N 1
ATOM 2487 C CA . LEU A 1 295 ? 14.770 -21.695 -40.324 1.00 72.06 295 LEU A CA 1
ATOM 2488 C C . LEU A 1 295 ? 15.916 -20.808 -39.824 1.00 72.06 295 LEU A C 1
ATOM 2490 O O . LEU A 1 295 ? 15.841 -19.589 -39.946 1.00 72.06 295 LEU A O 1
ATOM 2494 N N . SER A 1 296 ? 16.960 -21.405 -39.250 1.00 66.88 296 SER A N 1
ATOM 2495 C CA . SER A 1 296 ? 18.193 -20.711 -38.865 1.00 66.88 296 SER A CA 1
ATOM 2496 C C . SER A 1 296 ? 18.967 -20.207 -40.081 1.00 66.88 296 SER A C 1
ATOM 2498 O O . SER A 1 296 ? 19.459 -19.083 -40.077 1.00 66.88 296 SER A O 1
ATOM 2500 N N . ASP A 1 297 ? 19.018 -21.011 -41.146 1.00 63.16 297 ASP A N 1
ATOM 2501 C CA . ASP A 1 297 ? 19.761 -20.695 -42.371 1.00 63.16 297 ASP A CA 1
ATOM 2502 C C . ASP A 1 297 ? 19.150 -19.513 -43.158 1.00 63.16 297 ASP A C 1
ATOM 2504 O O . ASP A 1 297 ? 19.853 -18.850 -43.917 1.00 63.16 297 ASP A O 1
ATOM 2508 N N . MET A 1 298 ? 17.859 -19.205 -42.957 1.00 57.03 298 MET A N 1
ATOM 2509 C CA . MET A 1 298 ? 17.197 -18.042 -43.571 1.00 57.03 298 MET A CA 1
ATOM 2510 C C . MET A 1 298 ? 17.514 -16.710 -42.877 1.00 57.03 298 MET A C 1
ATOM 2512 O O . MET A 1 298 ? 17.396 -15.671 -43.515 1.00 57.03 298 MET A O 1
ATOM 2516 N N . ALA A 1 299 ? 17.908 -16.715 -41.599 1.00 53.94 299 ALA A N 1
ATOM 2517 C CA . ALA A 1 299 ? 18.116 -15.492 -40.810 1.00 53.94 299 ALA A CA 1
ATOM 2518 C C . ALA A 1 299 ? 19.489 -14.820 -41.044 1.00 53.94 299 ALA A C 1
ATOM 2520 O O . ALA A 1 299 ? 19.765 -13.767 -40.473 1.00 53.94 299 ALA A O 1
ATOM 2521 N N . ILE A 1 300 ? 20.360 -15.446 -41.846 1.00 50.34 300 ILE A N 1
ATOM 2522 C CA . ILE A 1 300 ? 21.722 -14.978 -42.165 1.00 50.34 300 ILE A CA 1
ATOM 2523 C C . ILE A 1 300 ? 21.768 -14.240 -43.530 1.00 50.34 300 ILE A C 1
ATOM 2525 O O . ILE A 1 300 ? 22.816 -13.715 -43.908 1.00 50.34 300 ILE A O 1
ATOM 2529 N N . MET A 1 301 ? 20.647 -14.160 -44.262 1.00 41.41 301 MET A N 1
ATOM 2530 C CA . MET A 1 301 ? 20.493 -13.340 -45.482 1.00 41.41 301 MET A CA 1
ATOM 2531 C C . MET A 1 301 ? 19.892 -11.971 -45.173 1.00 41.4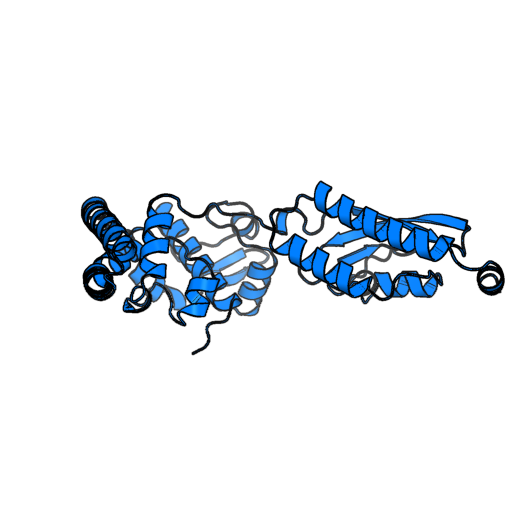1 301 MET A C 1
ATOM 2533 O O . MET A 1 301 ? 20.322 -11.004 -45.840 1.00 41.41 301 MET A O 1
#

Radius of gyration: 25.55 Å; chains: 1; bounding box: 54×50×75 Å

InterPro domains:
  IPR048473 Integron cassette protein [PF21648] (187-287)
  IPR048474 Integron cassette protein superfamily [G3DSA:3.30.2210.10] (181-291)

pLDDT: mean 88.39, std 10.77, range [41.41, 98.0]